Protein AF-A0A8T3PKY9-F1 (afdb_monomer_lite)

Foldseek 3Di:
DDDDPLCVVVLVVVLVVLCVVCVVPVLKAKEKEWALDPSSCVSCVPRHDDHQAAYALVNLLVLLLQLLCLQPNHPDPRSVVVSVVLSCLLQAPQCSLVVSLVVLVVSLVVGPSNVSSVVSSVSSVVCVRNSRNNVCVVVVHDRHCVVVVVVCVVVCVVCVVPDDDDDDDDDMDIDMDIDRDDPPPPDDDDDDDDDDDDDDDD

Structure (mmCIF, N/CA/C/O backbone):
data_AF-A0A8T3PKY9-F1
#
_entry.id   AF-A0A8T3PKY9-F1
#
loop_
_atom_site.group_PDB
_atom_site.id
_atom_site.type_symbol
_atom_site.label_atom_id
_atom_site.label_alt_id
_atom_site.label_comp_id
_atom_site.label_asym_id
_atom_site.label_entity_id
_atom_site.label_seq_id
_atom_site.pdbx_PDB_ins_code
_atom_site.Cartn_x
_atom_site.Cartn_y
_atom_site.Cartn_z
_atom_site.occupancy
_atom_site.B_iso_or_equiv
_atom_site.auth_seq_id
_atom_site.auth_comp_id
_atom_site.auth_asym_id
_atom_site.auth_atom_id
_atom_site.pdbx_PDB_model_num
ATOM 1 N N . ARG A 1 1 ? 9.072 17.143 26.806 1.00 39.38 1 ARG A N 1
ATOM 2 C CA . ARG A 1 1 ? 9.152 15.681 27.041 1.00 39.38 1 ARG A CA 1
ATOM 3 C C . ARG A 1 1 ? 10.116 15.068 26.029 1.00 39.38 1 ARG A C 1
ATOM 5 O O . ARG A 1 1 ? 9.967 15.358 24.844 1.00 39.38 1 ARG A O 1
ATOM 12 N N . MET A 1 2 ? 11.124 14.328 26.507 1.00 25.81 2 MET A N 1
ATOM 13 C CA . MET A 1 2 ? 12.055 13.531 25.688 1.00 25.81 2 MET A CA 1
ATOM 14 C C . MET A 1 2 ? 11.284 12.463 24.892 1.00 25.81 2 MET A C 1
ATOM 16 O O . MET A 1 2 ? 10.278 11.972 25.404 1.00 25.81 2 MET A O 1
ATOM 20 N N . PRO A 1 3 ? 11.704 12.108 23.664 1.00 40.94 3 PRO A N 1
ATOM 21 C CA . PRO A 1 3 ? 11.101 11.000 22.933 1.00 40.94 3 PRO A CA 1
ATOM 22 C C . PRO A 1 3 ? 11.500 9.678 23.600 1.00 40.94 3 PRO A C 1
ATOM 24 O O . PRO A 1 3 ? 12.680 9.342 23.667 1.00 40.94 3 PRO A O 1
ATOM 27 N N . GLU A 1 4 ? 10.520 8.947 24.130 1.00 39.47 4 GLU A N 1
ATOM 28 C CA . GLU A 1 4 ? 10.750 7.633 24.731 1.00 39.47 4 GLU A CA 1
ATOM 29 C C . GLU A 1 4 ? 11.038 6.563 23.674 1.00 39.47 4 GLU A C 1
ATOM 31 O O . GLU A 1 4 ? 10.478 6.545 22.571 1.00 39.47 4 GLU A O 1
ATOM 36 N N . LYS A 1 5 ? 11.907 5.625 24.057 1.00 40.72 5 LYS A N 1
ATOM 37 C CA . LYS A 1 5 ? 12.231 4.419 23.297 1.00 40.72 5 LYS A CA 1
ATOM 38 C C . LYS A 1 5 ? 10.935 3.636 23.013 1.00 40.72 5 LYS A C 1
ATOM 40 O O . LYS A 1 5 ? 10.147 3.377 23.913 1.00 40.72 5 LYS A O 1
ATOM 45 N N . HIS A 1 6 ? 10.718 3.257 21.752 1.00 49.41 6 HIS A N 1
ATOM 46 C CA . HIS A 1 6 ? 9.631 2.376 21.279 1.00 49.41 6 HIS A CA 1
ATOM 47 C C . HIS A 1 6 ? 8.178 2.886 21.350 1.00 49.41 6 HIS A C 1
ATOM 49 O O . HIS A 1 6 ? 7.269 2.118 21.019 1.00 49.41 6 HIS A O 1
ATOM 55 N N . LYS A 1 7 ? 7.942 4.165 21.684 1.00 55.19 7 LYS A N 1
ATOM 56 C CA . LYS A 1 7 ? 6.586 4.753 21.765 1.00 55.19 7 LYS A CA 1
ATOM 57 C C . LYS A 1 7 ? 5.648 4.008 22.741 1.00 55.19 7 LYS A C 1
ATOM 59 O O . LYS A 1 7 ? 4.448 3.946 22.485 1.00 55.19 7 LYS A O 1
ATOM 64 N N . ALA A 1 8 ? 6.183 3.420 23.814 1.00 57.19 8 ALA A N 1
ATOM 65 C CA . ALA A 1 8 ? 5.434 2.558 24.738 1.00 57.19 8 ALA A CA 1
ATOM 66 C C . ALA A 1 8 ? 4.217 3.269 25.358 1.00 57.19 8 ALA A C 1
ATOM 68 O O . ALA A 1 8 ? 3.094 2.826 25.158 1.00 57.19 8 ALA A O 1
ATOM 69 N N . THR A 1 9 ? 4.409 4.458 25.936 1.00 57.72 9 THR A N 1
ATOM 70 C CA . THR A 1 9 ? 3.316 5.251 26.533 1.00 57.72 9 THR A CA 1
ATOM 71 C C . THR A 1 9 ? 2.182 5.541 25.552 1.00 57.72 9 THR A C 1
ATOM 73 O O . THR A 1 9 ? 1.016 5.517 25.918 1.00 57.72 9 THR A O 1
ATOM 76 N N . LEU A 1 10 ? 2.511 5.818 24.287 1.00 59.06 10 LEU A N 1
ATOM 77 C CA . LEU A 1 10 ? 1.512 6.123 23.261 1.00 59.06 10 LEU A CA 1
ATOM 78 C C . LEU A 1 10 ? 0.680 4.891 22.894 1.00 59.06 10 LEU A C 1
ATOM 80 O O . LEU A 1 10 ? -0.505 5.017 22.605 1.00 59.06 10 LEU A O 1
ATOM 84 N N . LYS A 1 11 ? 1.301 3.711 22.894 1.00 64.31 11 LYS A N 1
ATOM 85 C CA . LYS A 1 11 ? 0.627 2.431 22.657 1.00 64.31 11 LYS A CA 1
ATOM 86 C C . LYS A 1 11 ? -0.284 2.061 23.828 1.00 64.31 11 LYS A C 1
ATOM 88 O O . LYS A 1 11 ? -1.414 1.636 23.602 1.00 64.31 11 LYS A O 1
ATOM 93 N N . ASP A 1 12 ? 0.171 2.290 25.052 1.00 65.25 12 ASP A N 1
ATOM 94 C CA . ASP A 1 12 ? -0.605 1.976 26.252 1.00 65.25 12 ASP A CA 1
ATOM 95 C C . ASP A 1 12 ? -1.839 2.882 26.359 1.00 65.25 12 ASP A C 1
ATOM 97 O O . ASP A 1 12 ? -2.961 2.382 26.406 1.00 65.25 12 ASP A O 1
ATOM 101 N N . THR A 1 13 ? -1.666 4.205 26.231 1.00 64.69 13 THR A N 1
ATOM 102 C CA . THR A 1 13 ? -2.794 5.156 26.229 1.00 64.69 13 THR A CA 1
ATOM 103 C C . THR A 1 13 ? -3.795 4.856 25.111 1.00 64.69 13 THR A C 1
ATOM 105 O O . THR A 1 13 ? -5.002 4.878 25.331 1.00 64.69 13 THR A O 1
ATOM 108 N N . LEU A 1 14 ? -3.314 4.522 23.910 1.00 67.62 14 LEU A N 1
ATOM 109 C CA . LEU A 1 14 ? -4.189 4.183 22.788 1.00 67.62 14 LEU A CA 1
ATOM 110 C C . LEU A 1 14 ? -4.991 2.899 23.051 1.00 67.62 14 LEU A C 1
ATOM 112 O O . LEU A 1 14 ? -6.159 2.819 22.680 1.00 67.62 14 LEU A O 1
ATOM 116 N N . SER A 1 15 ? -4.376 1.900 23.686 1.00 70.50 15 SER A N 1
ATOM 117 C CA . SER A 1 15 ? -5.049 0.647 24.046 1.00 70.50 15 SER A CA 1
ATOM 118 C C . SER A 1 15 ? -6.148 0.879 25.086 1.00 70.50 15 SER A C 1
ATOM 120 O O . SER A 1 15 ? -7.253 0.358 24.929 1.00 70.50 15 SER A O 1
ATOM 122 N N . GLU A 1 16 ? -5.874 1.699 26.103 1.00 70.81 16 GLU A N 1
ATOM 123 C CA . GLU A 1 16 ? -6.844 2.074 27.140 1.00 70.81 16 GLU A CA 1
ATOM 124 C C . GLU A 1 16 ? -8.038 2.844 26.561 1.00 70.81 16 GLU A C 1
ATOM 126 O O . GLU A 1 16 ? -9.188 2.512 26.850 1.00 70.81 16 GLU A O 1
ATOM 131 N N . GLU A 1 17 ? -7.790 3.824 25.685 1.00 71.06 17 GLU A N 1
ATOM 132 C CA . GLU A 1 17 ? -8.856 4.586 25.024 1.00 71.06 17 GLU A CA 1
ATOM 133 C C . GLU A 1 17 ? -9.757 3.686 24.166 1.00 71.06 17 GLU A C 1
ATOM 135 O O . GLU A 1 17 ? -10.983 3.809 24.203 1.00 71.06 17 GLU A O 1
ATOM 140 N N . ILE A 1 18 ? -9.175 2.740 23.422 1.00 73.12 18 ILE A N 1
ATOM 141 C CA . ILE A 1 18 ? -9.944 1.776 22.622 1.00 73.12 18 ILE A CA 1
ATOM 142 C C . ILE A 1 18 ? -10.794 0.885 23.520 1.00 73.12 18 ILE A C 1
ATOM 144 O O . ILE A 1 18 ? -11.966 0.668 23.215 1.00 73.12 18 ILE A O 1
ATOM 148 N N . ALA A 1 19 ? -10.223 0.374 24.613 1.00 75.50 19 ALA A N 1
ATOM 149 C CA . ALA A 1 19 ? -10.949 -0.464 25.556 1.00 75.50 19 ALA A CA 1
ATOM 150 C C . ALA A 1 19 ? -12.133 0.295 26.174 1.00 75.50 19 ALA A C 1
ATOM 152 O O . ALA A 1 19 ? -13.237 -0.244 26.238 1.00 75.50 19 ALA A O 1
ATOM 153 N N . ALA A 1 20 ? -11.940 1.565 26.542 1.00 72.19 20 ALA A N 1
ATOM 154 C CA . ALA A 1 20 ? -13.006 2.416 27.062 1.00 72.19 20 ALA A CA 1
ATOM 155 C C . ALA A 1 20 ? -14.119 2.652 26.026 1.00 72.19 20 ALA A C 1
ATOM 157 O O . ALA A 1 20 ? -15.302 2.505 26.340 1.00 72.19 20 ALA A O 1
ATOM 158 N N . VAL A 1 21 ? -13.758 2.972 24.778 1.00 76.06 21 VAL A N 1
ATOM 159 C CA . VAL A 1 21 ? -14.736 3.226 23.710 1.00 76.06 21 VAL A CA 1
ATOM 160 C C . VAL A 1 21 ? -15.500 1.957 23.330 1.00 76.06 21 VAL A C 1
ATOM 162 O O . VAL A 1 21 ? -16.721 2.004 23.213 1.00 76.06 21 VAL A O 1
ATOM 165 N N . LEU A 1 22 ? -14.821 0.817 23.185 1.00 78.19 22 LEU A N 1
ATOM 166 C CA . LEU A 1 22 ? -15.476 -0.464 22.896 1.00 78.19 22 LEU A CA 1
ATOM 167 C C . LEU A 1 22 ? -16.310 -0.970 24.079 1.00 78.19 22 LEU A C 1
ATOM 169 O O . LEU A 1 22 ? -17.336 -1.605 23.859 1.00 78.19 22 LEU A O 1
ATOM 173 N N . GLY A 1 23 ? -15.920 -0.649 25.316 1.00 79.50 23 GLY A N 1
ATOM 174 C CA . GLY A 1 23 ? -16.722 -0.929 26.506 1.00 79.50 23 GLY A CA 1
ATOM 175 C C . GLY A 1 23 ? -18.052 -0.171 26.513 1.00 79.50 23 GLY A C 1
ATOM 176 O O . GLY A 1 23 ? -19.071 -0.721 26.919 1.00 79.50 23 GLY A O 1
ATOM 177 N N . GLN A 1 24 ? -18.069 1.070 26.015 1.00 78.69 24 GLN A N 1
ATOM 178 C CA . GLN A 1 24 ? -19.297 1.866 25.882 1.00 78.69 24 GLN A CA 1
ATOM 179 C C . GLN A 1 24 ? -20.094 1.531 24.615 1.00 78.69 24 GLN A C 1
ATOM 181 O O . GLN A 1 24 ? -21.316 1.674 24.587 1.00 78.69 24 GLN A O 1
ATOM 186 N N . ARG A 1 25 ? -19.402 1.140 23.543 1.00 78.12 25 ARG A N 1
ATOM 187 C CA . ARG A 1 25 ? -19.958 0.933 22.204 1.00 78.12 25 ARG A CA 1
ATOM 188 C C . ARG A 1 25 ? -19.379 -0.337 21.571 1.00 78.12 25 ARG A C 1
ATOM 190 O O . ARG A 1 25 ? -18.542 -0.253 20.666 1.00 78.12 25 ARG A O 1
ATOM 197 N N . PRO A 1 26 ? -19.830 -1.523 22.017 1.00 79.38 26 PRO A N 1
ATOM 198 C CA . PRO A 1 26 ? -19.341 -2.802 21.498 1.00 79.38 26 PRO A CA 1
ATOM 199 C C . PRO A 1 26 ? -19.776 -3.065 20.046 1.00 79.38 26 PRO A C 1
ATOM 201 O O . PRO A 1 26 ? -19.262 -3.973 19.401 1.00 79.38 26 PRO A O 1
ATOM 204 N N . ASP A 1 27 ? -20.704 -2.265 19.512 1.00 79.69 27 ASP A N 1
ATOM 205 C CA . ASP A 1 27 ? -21.171 -2.307 18.124 1.00 79.69 27 ASP A CA 1
ATOM 206 C C . ASP A 1 27 ? -20.170 -1.716 17.111 1.00 79.69 27 ASP A C 1
ATOM 208 O O 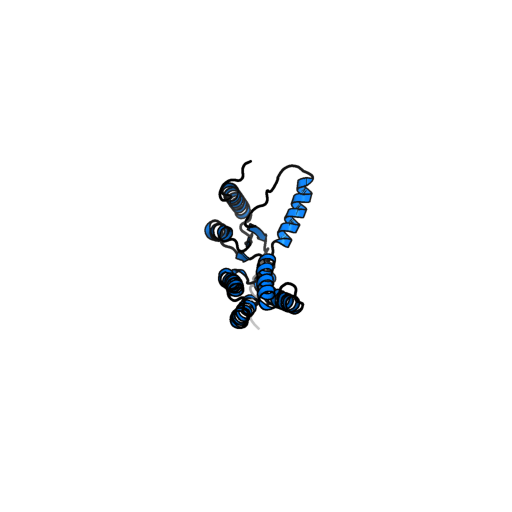. ASP A 1 27 ? -20.351 -1.851 15.896 1.00 79.69 27 ASP A O 1
ATOM 212 N N . LEU A 1 28 ? -19.113 -1.047 17.584 1.00 79.44 28 LEU A N 1
ATOM 213 C CA . LEU A 1 28 ? -18.111 -0.431 16.720 1.00 79.44 28 LEU A CA 1
ATOM 214 C C . LEU A 1 28 ? -17.157 -1.466 16.124 1.00 79.44 28 LEU A C 1
ATOM 216 O O . LEU A 1 28 ? -16.582 -2.307 16.807 1.00 79.44 28 LEU A O 1
ATOM 220 N N . THR A 1 29 ? -16.903 -1.332 14.825 1.00 79.44 29 THR A N 1
ATOM 221 C CA . THR A 1 29 ? -15.845 -2.074 14.141 1.00 79.44 29 THR A CA 1
ATOM 222 C C . THR A 1 29 ? -14.530 -1.308 14.234 1.00 79.44 29 THR A C 1
ATOM 224 O O . THR A 1 29 ? -14.434 -0.173 13.756 1.00 79.44 29 THR A O 1
ATOM 227 N N . LEU A 1 30 ? -13.511 -1.947 14.808 1.00 82.69 30 LEU A N 1
ATOM 228 C CA . LEU A 1 30 ? -12.138 -1.449 14.839 1.00 82.69 30 LEU A CA 1
ATOM 229 C C . LEU A 1 30 ? -11.401 -1.826 13.550 1.00 82.69 30 LEU A C 1
ATOM 231 O O . LEU A 1 30 ? -11.254 -3.004 13.234 1.00 82.69 30 LEU A O 1
ATOM 235 N N . VAL A 1 31 ? -10.893 -0.826 12.832 1.00 83.62 31 VAL A N 1
ATOM 236 C CA . VAL A 1 31 ? -10.058 -0.996 11.637 1.00 83.62 31 VAL A CA 1
ATOM 237 C C . VAL A 1 31 ? -8.654 -0.478 11.927 1.00 83.62 31 VAL A C 1
ATOM 239 O O . VAL A 1 31 ? -8.482 0.644 12.410 1.00 83.62 31 VAL A O 1
ATOM 242 N N . LYS A 1 32 ? -7.652 -1.294 11.595 1.00 85.75 32 LYS A N 1
ATOM 243 C CA . LYS A 1 32 ? -6.227 -1.022 11.794 1.00 85.75 32 LYS A CA 1
ATOM 244 C C . LYS A 1 32 ? -5.606 -0.638 10.452 1.00 85.75 32 LYS A C 1
ATOM 246 O O . LYS A 1 32 ? -5.478 -1.485 9.569 1.00 85.75 32 LYS A O 1
ATOM 251 N N . LEU A 1 33 ? -5.223 0.625 10.300 1.00 83.56 33 LEU A N 1
ATOM 252 C CA . LEU A 1 33 ? -4.578 1.159 9.105 1.00 83.56 33 LEU A CA 1
ATOM 253 C C . LEU A 1 33 ? -3.139 1.564 9.440 1.00 83.56 33 LEU A C 1
ATOM 255 O O . LEU A 1 33 ? -2.918 2.383 10.325 1.00 83.56 33 LEU A O 1
ATOM 259 N N . ALA A 1 34 ? -2.143 1.024 8.751 1.00 82.88 34 ALA A N 1
ATOM 260 C CA . ALA A 1 34 ? -0.760 1.430 8.998 1.00 82.88 34 ALA A CA 1
ATOM 261 C C . ALA A 1 34 ? 0.113 1.314 7.758 1.00 82.88 34 ALA A C 1
ATOM 263 O O . ALA A 1 34 ? -0.195 0.586 6.816 1.00 82.88 34 ALA A O 1
ATOM 264 N N . ASP A 1 35 ? 1.238 2.018 7.779 1.00 79.94 35 ASP A N 1
ATOM 265 C CA . ASP A 1 35 ? 2.301 1.821 6.800 1.00 79.94 35 ASP A CA 1
ATOM 266 C C . ASP A 1 35 ? 2.973 0.434 6.927 1.00 79.94 35 ASP A C 1
ATOM 268 O O . ASP A 1 35 ? 2.633 -0.413 7.760 1.00 79.94 35 ASP A O 1
ATOM 272 N N . GLY A 1 36 ? 3.961 0.178 6.073 1.00 70.81 36 GLY A N 1
ATOM 273 C CA . GLY A 1 36 ? 4.705 -1.075 6.051 1.00 70.81 36 GLY A CA 1
ATOM 274 C C . GLY A 1 36 ? 5.746 -1.243 7.159 1.00 70.81 36 GLY A C 1
ATOM 275 O O . GLY A 1 36 ? 6.538 -2.190 7.076 1.00 70.81 36 GLY A O 1
ATOM 276 N N . ALA A 1 37 ? 5.813 -0.371 8.171 1.00 73.81 37 ALA A N 1
ATOM 277 C CA . ALA A 1 37 ? 6.791 -0.506 9.245 1.00 73.81 37 ALA A CA 1
ATOM 278 C C . ALA A 1 37 ? 6.469 -1.727 10.125 1.00 73.81 37 ALA A C 1
ATOM 280 O O . ALA A 1 37 ? 5.375 -1.863 10.674 1.00 73.81 37 ALA A O 1
ATOM 281 N N . LYS A 1 38 ? 7.443 -2.635 10.279 1.00 65.19 38 LYS A N 1
ATOM 282 C CA . LYS A 1 38 ? 7.270 -3.918 10.992 1.00 65.19 38 LYS A CA 1
ATOM 283 C C . LYS A 1 38 ? 6.742 -3.736 12.425 1.00 65.19 38 LYS A C 1
ATOM 285 O O . LYS A 1 38 ? 5.899 -4.522 12.850 1.00 65.19 38 LYS A O 1
ATOM 290 N N . ASP A 1 39 ? 7.198 -2.696 13.118 1.00 66.75 39 ASP A N 1
ATOM 291 C CA . ASP A 1 39 ? 6.873 -2.418 14.524 1.00 66.75 39 ASP A CA 1
ATOM 292 C C . ASP A 1 39 ? 5.425 -1.963 14.749 1.00 66.75 39 ASP A C 1
ATOM 294 O O . ASP A 1 39 ? 4.919 -2.044 15.871 1.00 66.75 39 ASP A O 1
ATOM 298 N N . ASN A 1 40 ? 4.750 -1.487 13.697 1.00 70.19 40 ASN A N 1
ATOM 299 C CA . ASN A 1 40 ? 3.331 -1.149 13.767 1.00 70.19 40 ASN A CA 1
ATOM 300 C C . ASN A 1 40 ? 2.499 -2.426 13.845 1.00 70.19 40 ASN A C 1
ATOM 302 O O . ASN A 1 40 ? 1.599 -2.542 14.668 1.00 70.19 40 ASN A O 1
ATOM 306 N N . TRP A 1 41 ? 2.837 -3.414 13.022 1.00 75.81 41 TRP A N 1
ATOM 307 C CA . TRP A 1 41 ? 2.041 -4.625 12.869 1.00 75.81 41 TRP A CA 1
ATOM 308 C C . TRP A 1 41 ? 2.188 -5.629 14.003 1.00 75.81 41 TRP A C 1
ATOM 310 O O . TRP A 1 41 ? 1.260 -6.402 14.214 1.00 75.81 41 TRP A O 1
ATOM 320 N N . SER A 1 42 ? 3.307 -5.619 14.733 1.00 72.88 42 SER A N 1
ATOM 321 C CA . SER A 1 42 ? 3.398 -6.379 15.982 1.00 72.88 42 SER A CA 1
ATOM 322 C C . SER A 1 42 ? 2.368 -5.849 16.976 1.00 72.88 42 SER A C 1
ATOM 324 O O . SER A 1 42 ? 1.461 -6.577 17.342 1.00 72.88 42 SER A O 1
ATOM 326 N N . TYR A 1 43 ? 2.414 -4.556 17.298 1.00 69.88 43 TYR A N 1
ATOM 327 C CA . TYR A 1 43 ? 1.468 -3.926 18.223 1.00 69.88 43 TYR A CA 1
ATOM 328 C C . TYR A 1 43 ? 0.002 -4.030 17.762 1.00 69.88 43 TYR A C 1
ATOM 330 O O . TYR A 1 43 ? -0.858 -4.485 18.514 1.00 69.88 43 TYR A O 1
ATOM 338 N N . LEU A 1 44 ? -0.288 -3.657 16.511 1.00 72.50 44 LEU A N 1
ATOM 339 C CA . LEU A 1 44 ? -1.651 -3.666 15.975 1.00 72.50 44 LEU A CA 1
ATOM 340 C C . LEU A 1 44 ? -2.238 -5.080 15.922 1.00 72.50 44 LEU A C 1
ATOM 342 O O . LEU A 1 44 ? -3.422 -5.245 16.203 1.00 72.50 44 LEU A O 1
ATOM 346 N N . GLY A 1 45 ? -1.432 -6.085 15.579 1.00 70.56 45 GLY A N 1
ATOM 347 C CA . GLY A 1 45 ? -1.894 -7.464 15.435 1.00 70.56 45 GLY A CA 1
ATOM 348 C C . GLY A 1 45 ? -2.015 -8.227 16.752 1.00 70.56 45 GLY A C 1
ATOM 349 O O . GLY A 1 45 ? -2.881 -9.091 16.856 1.00 70.56 45 GLY A O 1
ATOM 350 N N . THR A 1 46 ? -1.180 -7.925 17.754 1.00 74.06 46 THR A N 1
ATOM 351 C CA . THR A 1 46 ? -1.135 -8.711 19.001 1.00 74.06 46 THR A CA 1
ATOM 352 C C . THR A 1 46 ? -1.836 -8.057 20.180 1.00 74.06 46 THR A C 1
ATOM 354 O O . THR A 1 46 ? -2.375 -8.767 21.020 1.00 74.06 46 THR A O 1
ATOM 357 N N . THR A 1 47 ? -1.798 -6.728 20.284 1.00 73.12 47 THR A N 1
ATOM 358 C CA . THR A 1 47 ? -2.253 -6.016 21.491 1.00 73.12 47 THR A CA 1
ATOM 359 C C . THR A 1 47 ? -3.693 -5.531 21.365 1.00 73.12 47 THR A C 1
ATOM 361 O O . THR A 1 47 ? -4.413 -5.466 22.356 1.00 73.12 47 THR A O 1
ATOM 364 N N . LEU A 1 48 ? -4.132 -5.206 20.147 1.00 75.50 48 LEU A N 1
ATOM 365 C CA . LEU A 1 48 ? -5.467 -4.664 19.911 1.0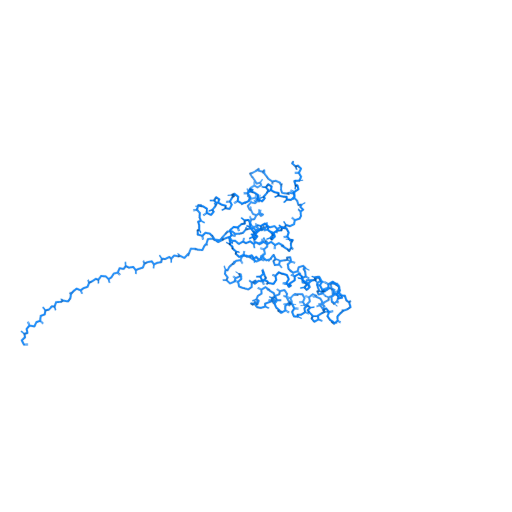0 75.50 48 LEU A CA 1
ATOM 366 C C . LEU A 1 48 ? -6.490 -5.755 19.569 1.00 75.50 48 LEU A C 1
ATOM 368 O O . LEU A 1 48 ? -6.130 -6.734 18.905 1.00 75.50 48 LEU A O 1
ATOM 372 N N . PRO A 1 49 ? -7.781 -5.540 19.904 1.00 78.06 49 PRO A N 1
ATOM 373 C CA . PRO A 1 49 ? -8.872 -6.429 19.516 1.00 78.06 49 PRO A CA 1
ATOM 374 C C . PRO A 1 49 ? -8.854 -6.785 18.027 1.00 78.06 49 PRO A C 1
ATOM 376 O O . PRO A 1 49 ? -8.360 -6.023 17.189 1.00 78.06 49 PRO A O 1
ATOM 379 N N . GLN A 1 50 ? -9.390 -7.956 17.688 1.00 80.62 50 GLN A N 1
ATOM 380 C CA . GLN A 1 50 ? -9.460 -8.421 16.303 1.00 80.62 50 GLN A CA 1
ATOM 381 C C . GLN A 1 50 ? -10.227 -7.423 15.424 1.00 80.62 50 GLN A C 1
ATOM 383 O O . GLN A 1 50 ? -11.229 -6.847 15.839 1.00 80.62 50 GLN A O 1
ATOM 388 N N . GLY A 1 51 ? -9.748 -7.219 14.198 1.00 82.00 51 GLY A N 1
ATOM 389 C CA . GLY A 1 51 ? -10.348 -6.276 13.258 1.00 82.00 51 GLY A CA 1
ATOM 390 C C . GLY A 1 51 ? -9.612 -6.248 11.918 1.00 82.00 51 GLY A C 1
ATOM 391 O O . GLY A 1 51 ? -8.496 -6.769 11.834 1.00 82.00 51 GLY A O 1
ATOM 392 N N . PRO A 1 52 ? -10.209 -5.668 10.858 1.00 85.62 52 PRO A N 1
ATOM 393 C CA . PRO A 1 52 ? -9.561 -5.562 9.557 1.00 85.62 52 PRO A CA 1
ATOM 394 C C . PRO A 1 52 ? -8.227 -4.815 9.638 1.00 85.62 52 PRO A C 1
ATOM 396 O O . PRO A 1 52 ? -8.148 -3.719 10.193 1.00 85.62 52 PRO A O 1
ATOM 399 N N . GLU A 1 53 ? -7.194 -5.404 9.040 1.00 89.62 53 GLU A N 1
ATOM 400 C CA . GLU A 1 53 ? -5.854 -4.834 8.927 1.00 89.62 53 GLU A CA 1
ATOM 401 C C . GLU A 1 53 ? -5.575 -4.436 7.482 1.00 89.62 53 GLU A C 1
ATOM 403 O O . GLU A 1 53 ? -5.610 -5.278 6.581 1.00 89.62 53 GLU A O 1
ATOM 408 N N . ILE A 1 54 ? -5.293 -3.154 7.261 1.00 90.75 54 ILE A N 1
ATOM 409 C CA . ILE A 1 54 ? -5.114 -2.585 5.928 1.00 90.75 54 ILE A CA 1
ATOM 410 C C . ILE A 1 54 ? -3.810 -1.795 5.876 1.00 90.75 54 ILE A C 1
ATOM 412 O O . ILE A 1 54 ? -3.546 -0.939 6.720 1.00 90.75 54 ILE A O 1
ATOM 416 N N . ILE A 1 55 ? -2.985 -2.087 4.873 1.00 91.50 55 ILE A N 1
ATOM 417 C CA . ILE A 1 55 ? -1.822 -1.250 4.577 1.00 91.50 55 ILE A CA 1
ATOM 418 C C . ILE A 1 55 ? -2.296 0.088 4.035 1.00 91.50 55 ILE A C 1
ATOM 420 O O . ILE A 1 55 ? -3.213 0.134 3.226 1.00 91.50 55 ILE A O 1
ATOM 424 N N . ASP A 1 56 ? -1.644 1.170 4.435 1.00 89.81 56 ASP A N 1
ATOM 425 C CA . ASP A 1 56 ? -1.912 2.474 3.854 1.00 89.81 56 ASP A CA 1
ATOM 426 C C . ASP A 1 56 ? -1.731 2.457 2.324 1.00 89.81 56 ASP A C 1
ATOM 428 O O . ASP A 1 56 ? -0.646 2.175 1.801 1.00 89.81 56 ASP A O 1
ATOM 432 N N . PHE A 1 57 ? -2.806 2.768 1.596 1.00 91.38 57 PHE A N 1
ATOM 433 C CA . PHE A 1 57 ? -2.812 2.740 0.139 1.00 91.38 57 PHE A CA 1
ATOM 434 C C . PHE A 1 57 ? -1.801 3.707 -0.489 1.00 91.38 57 PHE A C 1
ATOM 436 O O . PHE A 1 57 ? -1.184 3.362 -1.498 1.00 91.38 57 PHE A O 1
ATOM 443 N N . TYR A 1 58 ? -1.605 4.900 0.077 1.00 88.25 58 TYR A N 1
ATOM 444 C CA . TYR A 1 58 ? -0.637 5.859 -0.457 1.00 88.25 58 TYR A CA 1
ATOM 445 C C . TYR A 1 58 ? 0.788 5.354 -0.255 1.00 88.25 58 TYR A C 1
ATOM 447 O O . TYR A 1 58 ? 1.574 5.384 -1.198 1.00 88.25 58 TYR A O 1
ATOM 455 N N . HIS A 1 59 ? 1.073 4.753 0.899 1.00 89.69 59 HIS A N 1
ATOM 456 C CA . HIS A 1 59 ? 2.364 4.117 1.138 1.00 89.69 59 HIS A CA 1
ATOM 457 C C . HIS A 1 59 ? 2.614 2.920 0.204 1.00 89.69 59 HIS A C 1
ATOM 459 O O . HIS A 1 59 ? 3.697 2.769 -0.361 1.00 89.69 59 HIS A O 1
ATOM 465 N N . ALA A 1 60 ? 1.600 2.081 -0.039 1.00 93.69 60 ALA A N 1
ATOM 466 C CA . ALA A 1 60 ? 1.701 1.025 -1.048 1.00 93.69 60 ALA A CA 1
ATOM 467 C C . ALA A 1 60 ? 1.968 1.588 -2.456 1.00 93.69 60 ALA A C 1
ATOM 469 O O . ALA A 1 60 ? 2.669 0.959 -3.249 1.00 93.69 60 ALA A O 1
ATOM 470 N N . CYS A 1 61 ? 1.453 2.778 -2.763 1.00 94.50 61 CYS A N 1
ATOM 471 C CA . CYS A 1 61 ? 1.717 3.446 -4.031 1.00 94.50 61 CYS A CA 1
ATOM 472 C C . CYS A 1 61 ? 3.140 4.001 -4.134 1.00 94.50 61 CYS A C 1
ATOM 474 O O . CYS A 1 61 ? 3.701 3.943 -5.224 1.00 94.50 61 CYS A O 1
ATOM 476 N N . ASP A 1 62 ? 3.762 4.452 -3.046 1.00 93.69 62 ASP A N 1
ATOM 477 C CA . ASP A 1 62 ? 5.177 4.851 -3.067 1.00 93.69 62 ASP A CA 1
ATOM 478 C C . ASP A 1 62 ? 6.078 3.669 -3.453 1.00 93.69 62 ASP A C 1
ATOM 480 O O . ASP A 1 62 ? 6.934 3.785 -4.336 1.00 93.69 62 ASP A O 1
ATOM 484 N N . HIS A 1 63 ? 5.822 2.494 -2.868 1.00 95.75 63 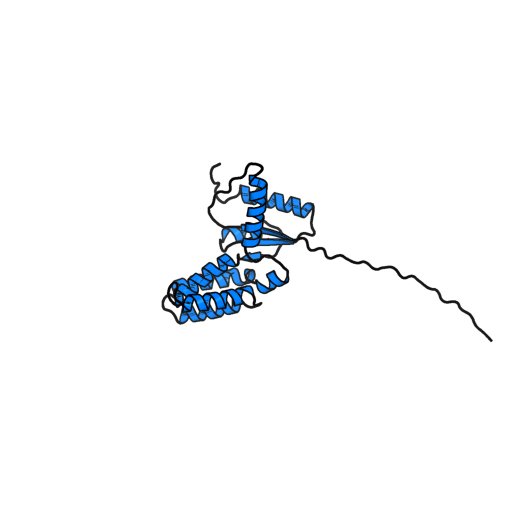HIS A N 1
ATOM 485 C CA . HIS A 1 63 ? 6.485 1.240 -3.238 1.00 95.75 63 HIS A CA 1
ATOM 486 C C . HIS A 1 63 ? 6.236 0.868 -4.709 1.00 95.75 63 HIS A C 1
ATOM 488 O O . HIS A 1 63 ? 7.163 0.514 -5.444 1.00 95.75 63 HIS A O 1
ATOM 494 N N . LEU A 1 64 ? 4.990 1.009 -5.177 1.00 97.06 64 LEU A N 1
ATOM 495 C CA . LEU A 1 64 ? 4.622 0.744 -6.568 1.00 97.06 64 LEU A CA 1
ATOM 496 C C . LEU A 1 64 ? 5.356 1.672 -7.548 1.00 97.06 64 LEU A C 1
ATOM 498 O O . LEU A 1 64 ? 5.915 1.209 -8.543 1.00 97.06 64 LEU A O 1
ATOM 502 N N . LYS A 1 65 ? 5.388 2.976 -7.254 1.00 96.81 65 LYS A N 1
ATOM 503 C CA . LYS A 1 65 ? 6.100 3.985 -8.044 1.00 96.81 65 LYS A CA 1
ATOM 504 C C . LYS A 1 65 ? 7.593 3.683 -8.081 1.00 96.81 65 LYS A C 1
ATOM 506 O O . LYS A 1 65 ? 8.177 3.656 -9.161 1.00 96.81 65 LYS A O 1
ATOM 511 N N . SER A 1 66 ? 8.184 3.360 -6.930 1.00 96.31 66 SER A N 1
ATOM 512 C CA . SER A 1 66 ? 9.598 2.993 -6.837 1.00 96.31 66 SER A CA 1
ATOM 513 C C . SER A 1 66 ? 9.944 1.780 -7.708 1.00 96.31 66 SER A C 1
ATOM 515 O O . SER A 1 66 ? 11.000 1.757 -8.342 1.00 96.31 66 SER A O 1
ATOM 517 N N . ALA A 1 67 ? 9.047 0.794 -7.801 1.00 97.31 67 ALA A N 1
ATOM 518 C CA . ALA A 1 67 ? 9.237 -0.369 -8.661 1.00 97.31 67 ALA A CA 1
ATOM 519 C C . ALA A 1 67 ? 9.205 -0.011 -10.158 1.00 97.31 67 ALA A C 1
ATOM 521 O O . ALA A 1 67 ? 10.090 -0.425 -10.911 1.00 97.31 67 ALA A O 1
ATOM 522 N N . PHE A 1 68 ? 8.226 0.783 -10.600 1.00 97.69 68 PHE A N 1
ATOM 523 C CA . PHE A 1 68 ? 8.130 1.187 -12.007 1.00 97.69 68 PHE A CA 1
ATOM 524 C C . PHE A 1 68 ? 9.244 2.148 -12.429 1.00 97.69 68 PHE A C 1
ATOM 526 O O . PHE A 1 68 ? 9.799 1.980 -13.516 1.00 97.69 68 PHE A O 1
ATOM 533 N N . ASP A 1 69 ? 9.646 3.074 -11.557 1.00 96.69 69 ASP A N 1
ATOM 534 C CA . ASP A 1 69 ? 10.798 3.952 -11.783 1.00 96.69 69 ASP A CA 1
ATOM 535 C C . ASP A 1 69 ? 12.107 3.139 -11.850 1.00 96.69 69 ASP A C 1
ATOM 537 O O . ASP A 1 69 ? 12.992 3.421 -12.665 1.00 96.69 69 ASP A O 1
ATOM 541 N N . ALA A 1 70 ? 12.227 2.062 -11.063 1.00 96.12 70 ALA A N 1
ATOM 542 C CA . ALA A 1 70 ? 13.358 1.143 -11.161 1.00 96.12 70 ALA A CA 1
ATOM 543 C C . ALA A 1 70 ? 13.390 0.381 -12.498 1.00 96.12 70 ALA A C 1
ATOM 545 O O . ALA A 1 70 ? 14.476 0.179 -13.042 1.00 96.12 70 ALA A O 1
ATOM 546 N N . ALA A 1 71 ? 12.237 -0.027 -13.033 1.00 96.56 71 ALA A N 1
ATOM 547 C CA . ALA A 1 71 ? 12.161 -0.780 -14.284 1.00 96.56 71 ALA A CA 1
ATOM 548 C C . ALA A 1 71 ? 12.348 0.105 -15.528 1.00 96.56 71 ALA A C 1
ATOM 550 O O . ALA A 1 71 ? 13.109 -0.243 -16.431 1.00 96.56 71 ALA A O 1
ATOM 551 N N . TYR A 1 72 ? 11.666 1.249 -15.580 1.00 95.88 72 TYR A N 1
ATOM 552 C CA . TYR A 1 72 ? 11.540 2.061 -16.796 1.00 95.88 72 TYR A CA 1
ATOM 553 C C . TYR A 1 72 ? 12.355 3.354 -16.786 1.00 95.88 72 TYR A C 1
ATOM 555 O O . TYR A 1 72 ? 12.380 4.061 -17.790 1.00 95.88 72 TYR A O 1
ATOM 563 N N . GLY A 1 73 ? 13.029 3.657 -15.679 1.00 94.12 73 GLY A N 1
ATOM 564 C CA . GLY A 1 73 ? 13.717 4.924 -15.484 1.00 94.12 73 GLY A CA 1
ATOM 565 C C . GLY A 1 73 ? 12.837 5.920 -14.739 1.00 94.12 73 GLY A C 1
ATOM 566 O O . GLY A 1 73 ? 11.623 6.001 -14.953 1.00 94.12 73 GLY A O 1
ATOM 567 N N . GLU A 1 74 ? 13.484 6.666 -13.853 1.00 92.81 74 GLU A N 1
ATOM 568 C CA . GLU A 1 74 ? 12.842 7.590 -12.931 1.00 92.81 74 GLU A CA 1
ATOM 569 C C . GLU A 1 74 ? 12.108 8.702 -13.681 1.00 92.81 74 GLU A C 1
ATOM 571 O O . GLU A 1 74 ? 12.660 9.330 -14.583 1.00 92.81 74 GLU A O 1
ATOM 576 N N . ASN A 1 75 ? 10.839 8.919 -13.326 1.00 88.12 75 ASN A N 1
ATOM 577 C CA . ASN A 1 75 ? 9.971 9.949 -13.907 1.00 88.12 75 ASN A CA 1
ATOM 578 C C . ASN A 1 75 ? 9.751 9.848 -15.428 1.00 88.12 75 ASN A C 1
ATOM 580 O O . ASN A 1 75 ? 9.173 10.765 -16.024 1.00 88.12 75 ASN A O 1
ATOM 584 N N . SER A 1 76 ? 10.127 8.725 -16.045 1.00 96.12 76 SER A N 1
ATOM 585 C CA . SER A 1 76 ? 9.850 8.451 -17.454 1.00 96.12 76 SER A CA 1
ATOM 586 C C . SER A 1 76 ? 8.344 8.395 -17.726 1.00 96.12 76 SER A C 1
ATOM 588 O O . SER A 1 76 ? 7.551 7.971 -16.878 1.00 96.12 76 SER A O 1
ATOM 590 N N . SER A 1 77 ? 7.928 8.772 -18.939 1.00 96.81 77 SER A N 1
ATOM 591 C CA . SER A 1 77 ? 6.520 8.688 -19.357 1.00 96.81 77 SER A CA 1
ATOM 592 C C . SER A 1 77 ? 5.975 7.267 -19.208 1.00 96.81 77 SER A C 1
ATOM 594 O O . SER A 1 77 ? 4.856 7.071 -18.739 1.00 96.81 77 SER A O 1
ATOM 596 N N . ARG A 1 78 ? 6.799 6.259 -19.525 1.00 96.25 78 ARG A N 1
ATOM 597 C CA . ARG A 1 78 ? 6.436 4.847 -19.370 1.00 96.25 78 ARG A CA 1
ATOM 598 C C . ARG A 1 78 ? 6.234 4.459 -17.905 1.00 96.25 78 ARG A C 1
ATOM 600 O O . ARG A 1 78 ? 5.257 3.773 -17.616 1.00 96.25 78 ARG A O 1
ATOM 607 N N . SER A 1 79 ? 7.101 4.911 -16.995 1.00 96.00 79 SER A N 1
ATOM 608 C CA . SER A 1 79 ? 6.925 4.684 -15.554 1.00 96.00 79 SER A CA 1
ATOM 609 C C . SER A 1 79 ? 5.608 5.276 -15.056 1.00 96.00 79 SER A C 1
ATOM 611 O O . SER A 1 79 ? 4.814 4.563 -14.451 1.00 96.00 79 SER A O 1
ATOM 613 N N . LYS A 1 80 ? 5.318 6.539 -15.398 1.00 96.12 80 LYS A N 1
ATOM 614 C CA . LYS A 1 80 ? 4.084 7.234 -14.988 1.00 96.12 80 LYS A CA 1
ATOM 615 C C . LYS A 1 80 ? 2.822 6.510 -15.463 1.00 96.12 80 LYS A C 1
ATOM 617 O O . LYS A 1 80 ? 1.930 6.254 -14.662 1.00 96.12 80 LYS A O 1
ATOM 622 N N . VAL A 1 81 ? 2.770 6.125 -16.740 1.00 97.81 81 VAL A N 1
ATOM 623 C CA . VAL A 1 81 ? 1.612 5.414 -17.314 1.00 97.81 81 VAL A CA 1
ATOM 624 C C . VAL A 1 81 ? 1.395 4.059 -16.638 1.00 97.81 81 VAL A C 1
ATOM 626 O O . VAL A 1 81 ? 0.264 3.704 -16.310 1.00 97.81 81 VAL A O 1
ATOM 629 N N . GLN A 1 82 ? 2.466 3.293 -16.413 1.00 97.50 82 GLN A N 1
ATOM 630 C CA . GLN A 1 82 ? 2.351 1.994 -15.748 1.00 97.50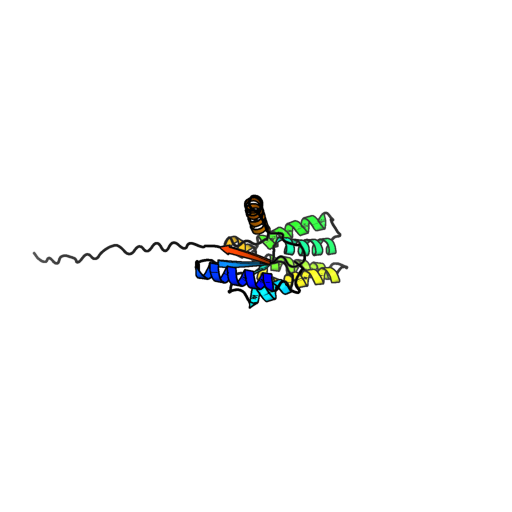 82 GLN A CA 1
ATOM 631 C C . GLN A 1 82 ? 1.983 2.158 -14.271 1.00 97.50 82 GLN A C 1
ATOM 633 O O . GLN A 1 82 ? 1.102 1.452 -13.786 1.00 97.50 82 GLN A O 1
ATOM 638 N N . PHE A 1 83 ? 2.577 3.126 -13.576 1.00 97.50 83 PHE A N 1
ATOM 639 C CA . PHE A 1 83 ? 2.222 3.450 -12.201 1.00 97.50 83 PHE A CA 1
ATOM 640 C C . PHE A 1 83 ? 0.729 3.760 -12.058 1.00 97.50 83 PHE A C 1
ATOM 642 O O . PHE A 1 83 ? 0.073 3.104 -11.254 1.00 97.50 83 PHE A O 1
ATOM 649 N N . GLU A 1 84 ? 0.174 4.675 -12.858 1.00 97.31 84 GLU A N 1
ATOM 650 C CA . GLU A 1 84 ? -1.252 5.025 -12.772 1.00 97.31 84 GLU A CA 1
ATOM 651 C C . GLU A 1 84 ? -2.148 3.819 -13.062 1.00 97.31 84 GLU A C 1
ATOM 653 O O . GLU A 1 84 ? -3.050 3.504 -12.282 1.00 97.31 84 GLU A O 1
ATOM 658 N N . LYS A 1 85 ? -1.841 3.054 -14.119 1.00 97.62 85 LYS A N 1
ATOM 659 C CA . LYS A 1 85 ? -2.570 1.819 -14.437 1.00 97.62 85 LYS A CA 1
ATOM 660 C C . LYS A 1 85 ? -2.616 0.869 -13.238 1.00 97.62 85 LYS A C 1
ATOM 662 O O . LYS A 1 85 ? -3.690 0.420 -12.844 1.00 97.62 85 LYS A O 1
ATOM 667 N N . TYR A 1 86 ? -1.465 0.541 -12.659 1.00 97.94 86 TYR A N 1
ATOM 668 C CA . TYR A 1 86 ? -1.399 -0.433 -11.569 1.00 97.94 86 TYR A CA 1
ATOM 669 C C . TYR A 1 86 ? -1.860 0.132 -10.224 1.00 97.94 86 TYR A C 1
ATOM 671 O O . TYR A 1 86 ? -2.326 -0.639 -9.390 1.00 97.94 86 TYR A O 1
ATOM 679 N N . ARG A 1 87 ? -1.806 1.452 -10.021 1.00 96.69 87 ARG A N 1
ATOM 680 C CA . ARG A 1 87 ? -2.423 2.141 -8.881 1.00 96.69 87 ARG A CA 1
ATOM 681 C C . ARG A 1 87 ? -3.937 1.935 -8.884 1.00 96.69 87 ARG A C 1
ATOM 683 O O . ARG A 1 87 ? -4.498 1.600 -7.841 1.00 96.69 87 ARG A O 1
ATOM 690 N N . HIS A 1 88 ? -4.583 2.083 -10.042 1.00 96.44 88 HIS A N 1
ATOM 691 C CA . HIS A 1 88 ? -6.012 1.801 -10.199 1.00 96.44 88 HIS A CA 1
ATOM 692 C C . HIS A 1 88 ? -6.326 0.320 -9.994 1.00 96.44 88 HIS A C 1
ATOM 694 O O . HIS A 1 88 ? -7.181 -0.005 -9.176 1.00 96.44 88 HIS A O 1
ATOM 700 N N . LEU A 1 89 ? -5.577 -0.579 -10.646 1.00 97.06 89 LEU A N 1
ATOM 701 C CA . LEU A 1 89 ? -5.757 -2.026 -10.466 1.00 97.06 89 LEU A CA 1
ATOM 702 C C . LEU A 1 89 ? -5.640 -2.435 -8.996 1.00 97.06 89 LEU A C 1
ATOM 704 O O . LEU A 1 89 ? -6.487 -3.163 -8.494 1.00 97.06 89 LEU A O 1
ATOM 708 N N . LEU A 1 90 ? -4.615 -1.943 -8.297 1.00 96.81 90 LEU A N 1
ATOM 709 C CA . LEU A 1 90 ? -4.395 -2.242 -6.887 1.00 96.81 90 LEU A CA 1
ATOM 710 C C . LEU A 1 90 ? -5.589 -1.810 -6.027 1.00 96.81 90 LEU A C 1
ATOM 712 O O . LEU A 1 90 ? -5.988 -2.551 -5.136 1.00 96.81 90 LEU A O 1
ATOM 716 N N . ARG A 1 91 ? -6.150 -0.624 -6.284 1.00 94.75 91 ARG A N 1
ATOM 717 C CA . ARG A 1 91 ? -7.225 -0.039 -5.472 1.00 94.75 91 ARG A CA 1
ATOM 718 C C . ARG A 1 91 ? -8.600 -0.632 -5.754 1.00 94.75 91 ARG A C 1
ATOM 720 O O . ARG A 1 91 ? -9.399 -0.776 -4.829 1.00 94.75 91 ARG A O 1
ATOM 727 N N . ASP A 1 92 ? -8.890 -0.857 -7.028 1.00 94.44 92 ASP A N 1
ATOM 728 C CA . ASP A 1 92 ? -10.257 -0.980 -7.528 1.00 94.44 92 ASP A CA 1
ATOM 729 C C . ASP A 1 92 ? -10.623 -2.431 -7.882 1.00 94.44 92 ASP A C 1
ATOM 731 O O . ASP A 1 92 ? -11.805 -2.753 -7.952 1.00 94.44 92 ASP A O 1
ATOM 735 N N . GLU A 1 93 ? -9.642 -3.328 -8.028 1.00 95.38 93 GLU A N 1
ATOM 736 C CA . GLU A 1 93 ? -9.884 -4.735 -8.356 1.00 95.38 93 GLU A CA 1
ATOM 737 C C . GLU A 1 93 ? -9.688 -5.689 -7.170 1.00 95.38 93 GLU A C 1
ATOM 739 O O . GLU A 1 93 ? -8.753 -5.541 -6.381 1.00 95.38 93 GLU A O 1
ATOM 744 N N . GLU A 1 94 ? -10.534 -6.723 -7.076 1.00 91.81 94 GLU A N 1
ATOM 745 C CA . GLU A 1 94 ? -10.507 -7.710 -5.979 1.00 91.81 94 GLU A CA 1
ATOM 746 C C . GLU A 1 94 ? -9.166 -8.462 -5.906 1.00 91.81 94 GLU A C 1
ATOM 748 O O . GLU A 1 94 ? -8.601 -8.648 -4.830 1.00 91.81 94 GLU A O 1
ATOM 753 N N . GLU A 1 95 ? -8.596 -8.810 -7.064 1.00 93.75 95 GLU A N 1
ATOM 754 C CA . GLU A 1 95 ? -7.258 -9.406 -7.185 1.00 93.75 95 GLU A CA 1
ATOM 755 C C . GLU A 1 95 ? -6.172 -8.379 -7.553 1.00 93.75 95 GLU A C 1
ATOM 757 O O . GLU A 1 95 ? -5.133 -8.728 -8.124 1.00 93.75 95 GLU A O 1
ATOM 762 N N . GLY A 1 96 ? -6.389 -7.096 -7.249 1.00 95.38 96 GLY A N 1
ATOM 763 C CA . GLY A 1 96 ? -5.486 -6.007 -7.627 1.00 95.38 96 GLY A CA 1
ATOM 764 C C . GLY A 1 96 ? -4.032 -6.251 -7.213 1.00 95.38 96 GLY A C 1
ATOM 765 O O . GLY A 1 96 ? -3.111 -6.115 -8.023 1.00 95.38 96 GLY A O 1
ATOM 766 N N . VAL A 1 97 ? -3.818 -6.708 -5.975 1.00 97.38 97 VAL A N 1
ATOM 767 C CA . VAL A 1 97 ? -2.479 -7.040 -5.463 1.00 97.38 97 VAL A CA 1
ATOM 768 C C . VAL A 1 97 ? -1.839 -8.227 -6.194 1.00 97.38 97 VAL A C 1
ATOM 770 O O . VAL A 1 97 ? -0.632 -8.214 -6.425 1.00 97.38 97 VAL A O 1
ATOM 773 N N . GLU A 1 98 ? -2.618 -9.203 -6.664 1.00 97.94 98 GLU A N 1
ATOM 774 C CA . GLU A 1 98 ? -2.088 -10.326 -7.450 1.00 97.94 98 GLU A CA 1
ATOM 775 C C . GLU A 1 98 ? -1.616 -9.886 -8.823 1.00 97.94 98 GLU A C 1
ATOM 777 O O . GLU A 1 98 ? -0.584 -10.357 -9.306 1.00 97.94 98 GLU A O 1
ATOM 782 N N . LYS A 1 99 ? -2.359 -8.971 -9.450 1.00 98.00 99 LYS A N 1
ATOM 783 C CA . LYS A 1 99 ? -1.971 -8.366 -10.725 1.00 98.00 99 LYS A CA 1
ATOM 784 C C . LYS A 1 99 ? -0.672 -7.573 -10.570 1.00 98.00 99 LYS A C 1
ATOM 786 O O . LYS A 1 99 ? 0.224 -7.716 -11.401 1.00 98.00 99 LYS A O 1
ATOM 791 N N . VAL A 1 100 ? -0.528 -6.814 -9.479 1.00 98.19 100 VAL A N 1
ATOM 792 C CA . VAL A 1 100 ? 0.723 -6.112 -9.141 1.00 98.19 100 VAL A CA 1
ATOM 793 C C . VAL A 1 100 ? 1.871 -7.100 -8.926 1.00 98.19 100 VAL A C 1
ATOM 795 O O . VAL A 1 100 ? 2.916 -6.954 -9.555 1.00 98.19 100 VAL A O 1
ATOM 798 N N . ILE A 1 101 ? 1.691 -8.136 -8.100 1.00 98.31 101 ILE A N 1
ATOM 799 C CA . ILE A 1 101 ? 2.734 -9.140 -7.829 1.00 98.31 101 ILE A CA 1
ATOM 800 C C . ILE A 1 101 ? 3.189 -9.817 -9.128 1.00 98.31 101 ILE A C 1
ATOM 802 O O . ILE A 1 101 ? 4.393 -9.937 -9.358 1.00 98.31 101 ILE A O 1
ATOM 806 N N . ARG A 1 102 ? 2.252 -10.217 -9.999 1.00 98.31 102 ARG A N 1
ATOM 807 C CA . ARG A 1 102 ? 2.560 -10.813 -11.311 1.00 98.31 102 ARG A CA 1
ATOM 808 C C . ARG A 1 102 ? 3.389 -9.866 -12.183 1.00 98.31 102 ARG A C 1
ATOM 810 O O . ARG A 1 102 ? 4.406 -10.284 -12.734 1.00 98.31 102 ARG A O 1
ATOM 817 N N . ALA A 1 103 ? 3.006 -8.593 -12.259 1.00 97.81 103 ALA A N 1
ATOM 818 C CA . ALA A 1 103 ? 3.748 -7.592 -13.017 1.00 97.81 103 ALA A CA 1
ATOM 819 C C . ALA A 1 103 ? 5.164 -7.379 -12.468 1.00 97.81 103 ALA A C 1
ATOM 821 O O . ALA A 1 103 ? 6.126 -7.375 -13.231 1.00 97.81 103 ALA A O 1
ATOM 822 N N . LEU A 1 104 ? 5.318 -7.263 -11.148 1.00 97.88 104 LEU A N 1
ATOM 823 C CA . LEU A 1 104 ? 6.625 -7.073 -10.519 1.00 97.88 104 LEU A CA 1
ATOM 824 C C . LEU A 1 104 ? 7.543 -8.294 -10.675 1.00 97.88 104 LEU A C 1
ATOM 826 O O . LEU A 1 104 ? 8.748 -8.113 -10.846 1.00 97.88 104 LEU A O 1
ATOM 830 N N . CYS A 1 105 ? 6.998 -9.517 -10.674 1.00 97.88 105 CYS A N 1
ATOM 831 C CA . CYS A 1 105 ? 7.755 -10.722 -11.032 1.00 97.88 105 CYS A CA 1
ATOM 832 C C . CYS A 1 105 ? 8.338 -10.601 -12.446 1.00 97.88 105 CYS A C 1
ATOM 834 O O . CYS A 1 105 ? 9.543 -10.763 -12.619 1.00 97.88 105 CYS A O 1
ATOM 836 N N . TYR A 1 106 ? 7.504 -10.244 -13.428 1.00 97.50 106 TYR A N 1
ATOM 837 C CA . TYR A 1 106 ? 7.954 -10.046 -14.806 1.00 97.50 106 TYR A CA 1
ATOM 838 C C . TYR A 1 106 ? 9.028 -8.953 -14.906 1.00 97.50 106 TYR A C 1
ATOM 840 O O . TYR A 1 106 ? 10.075 -9.162 -15.516 1.00 97.50 106 TYR A O 1
ATOM 848 N N . LEU A 1 107 ? 8.817 -7.800 -14.259 1.00 96.38 107 LEU A N 1
ATOM 849 C CA . LEU A 1 107 ? 9.782 -6.700 -14.307 1.00 96.38 107 LEU A CA 1
ATOM 850 C C . LEU A 1 107 ? 11.128 -7.078 -13.692 1.00 96.38 107 LEU A C 1
ATOM 852 O O . LEU A 1 107 ? 12.171 -6.730 -14.241 1.00 96.38 107 LEU A O 1
ATOM 856 N N . ARG A 1 108 ? 11.121 -7.794 -12.562 1.00 96.56 108 ARG A N 1
ATOM 857 C CA . ARG A 1 108 ? 12.345 -8.279 -11.913 1.00 96.56 108 ARG A CA 1
ATOM 858 C C . ARG A 1 108 ? 13.177 -9.140 -12.865 1.00 96.56 108 ARG A C 1
ATOM 860 O O . ARG A 1 108 ? 14.401 -9.055 -12.830 1.00 96.56 108 ARG A O 1
ATOM 867 N N . ASP A 1 109 ? 12.532 -9.950 -13.696 1.00 94.62 109 ASP A N 1
ATOM 868 C CA . ASP A 1 109 ? 13.228 -10.870 -14.595 1.00 94.62 109 ASP A CA 1
ATOM 869 C C . ASP A 1 109 ? 13.703 -10.167 -15.875 1.00 94.62 109 ASP A C 1
ATOM 871 O O . ASP A 1 109 ? 14.806 -10.446 -16.348 1.00 94.62 109 ASP A O 1
ATOM 875 N N . ALA A 1 110 ? 12.930 -9.193 -16.368 1.00 94.31 110 ALA A N 1
ATOM 876 C CA . ALA A 1 110 ? 13.192 -8.472 -17.613 1.00 94.31 110 ALA A CA 1
ATOM 877 C C . ALA A 1 110 ? 14.153 -7.269 -17.491 1.00 94.31 110 ALA A C 1
ATOM 879 O O . ALA A 1 110 ? 14.677 -6.814 -18.506 1.00 94.31 110 ALA A O 1
ATOM 880 N N . HIS A 1 111 ? 14.385 -6.723 -16.291 1.00 93.06 111 HIS A N 1
ATOM 881 C CA . HIS A 1 111 ? 15.146 -5.477 -16.111 1.00 93.06 111 HIS A CA 1
ATOM 882 C C . HIS A 1 111 ? 16.430 -5.653 -15.274 1.00 93.06 111 HIS A C 1
ATOM 884 O O . HIS A 1 111 ? 16.486 -6.492 -14.373 1.00 93.06 111 HIS A O 1
ATOM 890 N N . PRO A 1 112 ? 17.474 -4.826 -15.499 1.00 86.06 112 PRO A N 1
ATOM 891 C CA . PRO A 1 112 ? 18.772 -4.975 -14.831 1.00 86.06 112 PRO A CA 1
ATOM 892 C C . PRO A 1 112 ? 18.742 -4.629 -13.332 1.00 86.06 112 PRO A C 1
ATOM 894 O O . PRO A 1 112 ? 19.534 -5.161 -12.556 1.00 86.06 112 PRO A O 1
ATOM 897 N N . ARG A 1 113 ? 17.807 -3.781 -12.873 1.00 91.44 113 ARG A N 1
ATOM 898 C CA . ARG A 1 113 ? 17.700 -3.348 -11.462 1.00 91.44 113 ARG A CA 1
ATOM 899 C C . ARG A 1 113 ? 16.994 -4.380 -10.565 1.00 91.44 113 ARG A C 1
ATOM 901 O O . ARG A 1 113 ? 16.120 -4.042 -9.762 1.00 91.44 113 ARG A O 1
ATOM 908 N N . LYS A 1 114 ? 17.404 -5.649 -10.663 1.00 91.62 114 LYS A N 1
ATOM 909 C CA . LYS A 1 114 ? 16.764 -6.807 -10.009 1.00 91.62 114 LYS A CA 1
ATOM 910 C C . LYS A 1 114 ? 16.675 -6.686 -8.491 1.00 91.62 114 LYS A C 1
ATOM 912 O O . LYS A 1 114 ? 15.675 -7.102 -7.913 1.00 91.62 114 LYS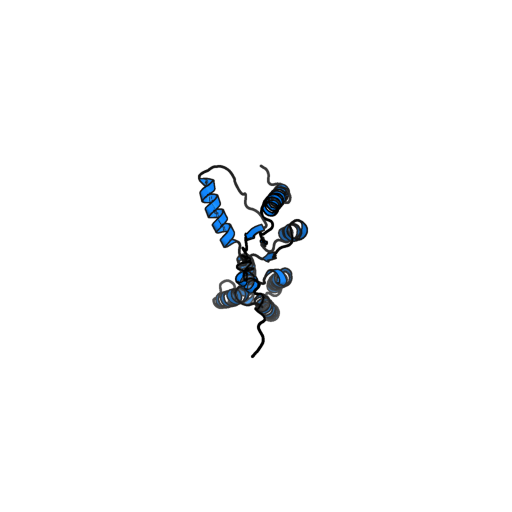 A O 1
ATOM 917 N N . LYS A 1 115 ? 17.685 -6.098 -7.835 1.00 94.25 115 LYS A N 1
ATOM 918 C CA . LYS A 1 115 ? 17.713 -5.938 -6.369 1.00 94.25 115 LYS A CA 1
ATOM 919 C C . LYS A 1 115 ? 16.568 -5.052 -5.879 1.00 94.25 115 LYS A C 1
ATOM 921 O O . LYS A 1 115 ? 15.808 -5.471 -5.015 1.00 94.25 115 LYS A O 1
ATOM 926 N N . LYS A 1 116 ? 16.408 -3.867 -6.478 1.00 94.44 116 LYS A N 1
ATOM 927 C CA . LYS A 1 116 ? 15.344 -2.920 -6.119 1.00 94.44 116 LYS A CA 1
ATOM 928 C C . LYS A 1 116 ? 13.965 -3.519 -6.395 1.00 94.44 116 LYS A C 1
ATOM 930 O O . LYS A 1 116 ? 13.125 -3.529 -5.507 1.00 94.44 116 LYS A O 1
ATOM 935 N N . LEU A 1 117 ? 13.776 -4.124 -7.568 1.00 96.38 117 LEU A N 1
ATOM 936 C CA . LEU A 1 117 ? 12.526 -4.807 -7.924 1.00 96.38 117 LEU A CA 1
ATOM 937 C C . LEU A 1 117 ? 12.205 -5.976 -6.983 1.00 96.38 117 LEU A C 1
ATOM 939 O O . LEU A 1 117 ? 11.050 -6.164 -6.619 1.00 96.38 117 LEU A O 1
ATOM 943 N N . SER A 1 118 ? 13.216 -6.722 -6.533 1.00 96.56 118 SER A N 1
ATOM 944 C CA . SER A 1 118 ? 13.045 -7.791 -5.541 1.00 96.56 118 SER A CA 1
ATOM 945 C C . SER A 1 118 ? 12.620 -7.251 -4.175 1.00 96.56 118 SER A C 1
ATOM 947 O O . SER A 1 118 ? 11.778 -7.866 -3.526 1.00 96.56 118 SER A O 1
ATOM 949 N N . THR A 1 119 ? 13.155 -6.101 -3.748 1.00 96.31 119 THR A N 1
ATOM 950 C CA . THR A 1 119 ? 12.728 -5.427 -2.512 1.00 96.31 119 THR A CA 1
ATOM 951 C C . THR A 1 119 ? 11.260 -5.013 -2.585 1.00 96.31 119 THR A C 1
ATOM 953 O O . THR A 1 119 ? 10.494 -5.349 -1.682 1.00 96.31 119 THR A O 1
ATOM 956 N N . GLU A 1 120 ? 10.847 -4.357 -3.671 1.00 96.69 120 GLU A N 1
ATOM 957 C CA . GLU A 1 120 ? 9.450 -3.935 -3.836 1.00 96.69 120 GLU A CA 1
ATOM 958 C C . GLU A 1 120 ? 8.510 -5.144 -3.968 1.00 96.69 120 GLU A C 1
ATOM 960 O O . GLU A 1 120 ? 7.474 -5.216 -3.310 1.00 96.69 120 GLU A O 1
ATOM 965 N N . LEU A 1 121 ? 8.898 -6.169 -4.730 1.00 97.44 121 LEU A N 1
ATOM 966 C CA . LEU A 1 121 ? 8.142 -7.419 -4.831 1.00 97.44 121 LEU A CA 1
ATOM 967 C C . LEU A 1 121 ? 7.974 -8.107 -3.464 1.00 97.44 121 LEU A C 1
ATOM 969 O O . LEU A 1 121 ? 6.892 -8.610 -3.152 1.00 97.44 121 LEU A O 1
ATOM 973 N N . ALA A 1 122 ? 9.023 -8.131 -2.637 1.00 96.62 122 ALA A N 1
ATOM 974 C CA . ALA A 1 122 ? 8.960 -8.696 -1.293 1.00 96.62 122 ALA A CA 1
ATOM 975 C C . ALA A 1 122 ? 7.987 -7.923 -0.390 1.00 96.62 122 ALA A C 1
ATOM 977 O O . ALA A 1 122 ? 7.260 -8.551 0.380 1.00 96.62 122 ALA A O 1
ATOM 978 N N . TYR A 1 123 ? 7.919 -6.594 -0.520 1.00 95.12 123 TYR A N 1
ATOM 979 C CA . TYR A 1 123 ? 6.942 -5.762 0.183 1.00 95.12 123 TYR A CA 1
ATOM 980 C C . TYR A 1 123 ? 5.498 -6.173 -0.149 1.00 95.12 123 TYR A C 1
ATOM 982 O O . TYR A 1 123 ? 4.728 -6.500 0.759 1.00 95.12 123 TYR A O 1
ATOM 990 N N . PHE A 1 124 ? 5.148 -6.257 -1.438 1.00 96.50 124 PHE A N 1
ATOM 991 C CA . PHE A 1 124 ? 3.798 -6.656 -1.861 1.00 96.50 124 PHE A CA 1
ATOM 992 C C . PHE A 1 124 ? 3.453 -8.092 -1.457 1.00 96.50 124 PHE A C 1
ATOM 994 O O . PHE A 1 124 ? 2.339 -8.354 -1.013 1.00 96.50 124 PHE A O 1
ATOM 1001 N N . ARG A 1 125 ? 4.409 -9.027 -1.533 1.00 96.31 125 ARG A N 1
ATOM 1002 C CA . ARG A 1 125 ? 4.198 -10.409 -1.065 1.00 96.31 125 ARG A CA 1
ATOM 1003 C C . ARG A 1 125 ? 3.947 -10.475 0.436 1.00 96.31 125 ARG A C 1
ATOM 1005 O O . ARG A 1 125 ? 3.017 -11.149 0.872 1.00 96.31 125 ARG A O 1
ATOM 1012 N N . ARG A 1 126 ? 4.753 -9.759 1.222 1.00 93.75 126 ARG A N 1
ATOM 1013 C CA . ARG A 1 126 ? 4.650 -9.730 2.684 1.00 93.75 126 ARG A CA 1
ATOM 1014 C C . ARG A 1 126 ? 3.295 -9.208 3.147 1.00 93.75 126 ARG A C 1
ATOM 1016 O O . ARG A 1 126 ? 2.710 -9.759 4.076 1.00 93.75 126 ARG A O 1
ATOM 1023 N N . TYR A 1 127 ? 2.801 -8.160 2.498 1.00 93.06 127 TYR A N 1
ATOM 1024 C CA . TYR A 1 127 ? 1.577 -7.478 2.902 1.00 93.06 127 TYR A CA 1
ATOM 1025 C C . TYR A 1 127 ? 0.346 -7.806 2.049 1.00 93.06 127 TYR A C 1
ATOM 1027 O O . TYR A 1 127 ? -0.707 -7.203 2.239 1.00 93.06 127 TYR A O 1
ATOM 1035 N N . ARG A 1 128 ? 0.442 -8.813 1.174 1.00 94.31 128 ARG A N 1
ATOM 1036 C CA . ARG A 1 128 ? -0.614 -9.280 0.259 1.00 94.31 128 ARG A CA 1
ATOM 1037 C C . ARG A 1 128 ? -2.004 -9.337 0.897 1.00 94.31 128 ARG A C 1
ATOM 1039 O O . ARG A 1 128 ? -2.970 -8.820 0.349 1.00 94.31 128 ARG A O 1
ATOM 1046 N N . HIS A 1 129 ? -2.108 -9.938 2.082 1.00 92.31 129 HIS A N 1
ATOM 1047 C CA . HIS A 1 129 ? -3.382 -10.132 2.781 1.00 92.31 129 HIS A CA 1
ATOM 1048 C C . HIS A 1 129 ? -4.008 -8.831 3.319 1.00 92.31 129 HIS A C 1
ATOM 1050 O O . HIS A 1 129 ? -5.220 -8.793 3.514 1.00 92.31 129 HIS A O 1
ATOM 1056 N N . ARG A 1 130 ? -3.208 -7.769 3.498 1.00 92.38 130 ARG A N 1
ATOM 1057 C CA . ARG A 1 130 ? -3.624 -6.439 3.982 1.00 92.38 130 ARG A CA 1
ATOM 1058 C C . ARG A 1 130 ? -3.882 -5.429 2.857 1.00 92.38 130 ARG A C 1
ATOM 1060 O O . ARG A 1 130 ? -4.155 -4.267 3.130 1.00 92.38 130 ARG A O 1
ATOM 1067 N N . MET A 1 131 ? -3.787 -5.850 1.594 1.00 94.44 131 MET A N 1
ATOM 1068 C CA . MET A 1 131 ? -3.983 -5.001 0.407 1.00 94.44 131 MET A CA 1
ATOM 1069 C C . MET A 1 131 ? -5.264 -5.356 -0.364 1.00 94.44 131 MET A C 1
ATOM 1071 O O . MET A 1 131 ? -5.339 -5.203 -1.581 1.00 94.44 131 MET A O 1
ATOM 1075 N N . ARG A 1 132 ? -6.294 -5.844 0.339 1.00 92.62 132 ARG A N 1
ATOM 1076 C CA . ARG A 1 132 ? -7.620 -6.154 -0.230 1.00 92.62 132 ARG A CA 1
ATOM 1077 C C . ARG A 1 132 ? -8.472 -4.886 -0.343 1.00 92.62 132 ARG A C 1
ATOM 1079 O O . ARG A 1 132 ? -9.505 -4.756 0.312 1.00 92.62 132 ARG A O 1
ATOM 1086 N N . TYR A 1 133 ? -7.992 -3.918 -1.121 1.00 94.19 133 TYR A N 1
ATOM 1087 C CA . TYR A 1 133 ? -8.551 -2.566 -1.150 1.00 94.19 133 TYR A CA 1
ATOM 1088 C C . TYR A 1 133 ? -9.966 -2.502 -1.728 1.00 94.19 133 TYR A C 1
ATOM 1090 O O . TYR A 1 133 ? -10.808 -1.823 -1.144 1.00 94.19 133 TYR A O 1
ATOM 1098 N N . ALA A 1 134 ? -10.255 -3.235 -2.807 1.00 92.69 134 ALA A N 1
ATOM 1099 C CA . ALA A 1 134 ? -11.591 -3.271 -3.402 1.00 92.69 134 ALA A CA 1
ATOM 1100 C C . ALA A 1 134 ? -12.639 -3.763 -2.389 1.00 92.69 134 ALA A C 1
ATOM 1102 O O . ALA A 1 134 ? -13.616 -3.064 -2.114 1.00 92.69 134 ALA A O 1
ATOM 1103 N N . LYS A 1 135 ? -12.364 -4.894 -1.726 1.00 91.56 135 LYS A N 1
ATOM 1104 C CA . LYS A 1 135 ? -13.192 -5.429 -0.640 1.00 91.56 135 LYS A CA 1
ATOM 1105 C C . LYS A 1 135 ? -13.359 -4.457 0.525 1.00 91.56 135 LYS A C 1
ATOM 1107 O O . LYS A 1 135 ? -14.478 -4.253 0.991 1.00 91.56 135 LYS A O 1
ATOM 1112 N N . ALA A 1 136 ? -12.267 -3.850 0.991 1.00 89.56 136 ALA A N 1
ATOM 1113 C CA . ALA A 1 136 ? -12.325 -2.864 2.066 1.00 89.56 136 ALA A CA 1
ATOM 1114 C C . ALA A 1 136 ? -13.249 -1.696 1.683 1.00 89.56 136 ALA A C 1
ATOM 1116 O O . ALA A 1 136 ? -14.161 -1.359 2.434 1.00 89.56 136 ALA A O 1
ATOM 1117 N N . ARG A 1 137 ? -13.100 -1.147 0.474 1.00 89.06 137 ARG A N 1
ATOM 1118 C CA . ARG A 1 137 ? -13.951 -0.062 -0.031 1.00 89.06 137 ARG A CA 1
ATOM 1119 C C . ARG A 1 137 ? -15.411 -0.471 -0.206 1.00 89.06 137 ARG A C 1
ATOM 1121 O O . ARG A 1 137 ? -16.279 0.329 0.122 1.00 89.06 137 ARG A O 1
ATOM 1128 N N . ALA A 1 138 ? -15.694 -1.693 -0.659 1.00 88.69 138 ALA A N 1
ATOM 1129 C CA . ALA A 1 138 ? -17.061 -2.217 -0.749 1.00 88.69 138 ALA A CA 1
ATOM 1130 C C . ALA A 1 138 ? -17.739 -2.305 0.632 1.00 88.69 138 ALA A C 1
ATOM 1132 O O . ALA A 1 138 ? -18.942 -2.106 0.760 1.00 88.69 138 ALA A O 1
ATOM 1133 N N . GLN A 1 139 ? -16.952 -2.525 1.687 1.00 87.81 139 GLN A N 1
ATOM 1134 C CA . GLN A 1 139 ? -17.390 -2.479 3.088 1.00 87.81 139 GLN A CA 1
ATOM 1135 C C . GLN A 1 139 ? -17.330 -1.059 3.679 1.00 87.81 139 GLN A C 1
ATOM 1137 O O . GLN A 1 139 ? -17.381 -0.865 4.893 1.00 87.81 139 GLN A O 1
ATOM 1142 N N . ASN A 1 140 ? -17.176 -0.054 2.817 1.00 83.31 140 ASN A N 1
ATOM 1143 C CA . ASN A 1 140 ? -16.872 1.336 3.118 1.00 83.31 140 ASN A CA 1
ATOM 1144 C C . ASN A 1 140 ? -15.554 1.568 3.861 1.00 83.31 140 ASN A C 1
ATOM 1146 O O . ASN A 1 140 ? -15.243 2.728 4.091 1.00 83.31 140 ASN A O 1
ATOM 1150 N N . VAL A 1 141 ? -14.805 0.561 4.311 1.00 84.44 141 VAL A N 1
ATOM 1151 C CA . VAL A 1 141 ? -13.631 0.657 5.204 1.00 84.44 141 VAL A CA 1
ATOM 1152 C C . VAL A 1 141 ? -12.565 1.606 4.629 1.00 84.44 141 VAL A C 1
ATOM 1154 O O . VAL A 1 141 ? -12.303 1.565 3.424 1.00 84.44 141 VAL A O 1
ATOM 1157 N N . PRO A 1 142 ? -11.949 2.491 5.444 1.00 83.12 142 PRO A N 1
ATOM 1158 C CA . PRO A 1 142 ? -10.934 3.403 4.930 1.00 83.12 142 PRO A CA 1
ATOM 1159 C C . PRO A 1 142 ? -9.687 2.619 4.511 1.00 83.12 142 PRO A C 1
ATOM 1161 O O . PRO A 1 142 ? -9.238 1.719 5.216 1.00 83.12 142 PRO A O 1
ATOM 1164 N N . VAL A 1 143 ? -9.121 2.985 3.362 1.00 85.81 143 VAL A N 1
ATOM 1165 C CA . VAL A 1 143 ? -7.951 2.308 2.772 1.00 85.81 143 VAL A CA 1
ATOM 1166 C C . VAL A 1 143 ? -6.678 3.148 2.788 1.00 85.81 143 VAL A C 1
ATOM 1168 O O . VAL A 1 143 ? -5.621 2.675 2.391 1.00 85.81 143 VAL A O 1
ATOM 1171 N N . GLY A 1 144 ? -6.759 4.397 3.235 1.00 81.56 144 GLY A N 1
ATOM 1172 C CA . GLY A 1 144 ? -5.607 5.283 3.322 1.00 81.56 144 GLY A CA 1
ATOM 1173 C C . GLY A 1 144 ? -5.781 6.306 4.430 1.00 81.56 144 GLY A C 1
ATOM 1174 O O . GLY A 1 144 ? -6.906 6.629 4.829 1.00 81.56 144 GLY A O 1
ATOM 1175 N N . SER A 1 145 ? -4.650 6.819 4.898 1.00 69.69 145 SER A N 1
ATOM 1176 C CA . SER A 1 145 ? -4.550 7.731 6.025 1.00 69.69 145 SER A CA 1
ATOM 1177 C C . SER A 1 145 ? -5.292 9.023 5.759 1.00 69.69 145 SER A C 1
ATOM 1179 O O . SER A 1 145 ? -5.810 9.601 6.698 1.00 69.69 145 SER A O 1
ATOM 1181 N N . GLY A 1 146 ? -5.417 9.445 4.497 1.00 64.31 146 GLY A N 1
ATOM 1182 C CA . GLY A 1 146 ? -5.955 10.748 4.107 1.00 64.31 146 GLY A CA 1
ATOM 1183 C C . GLY A 1 146 ? -7.315 11.108 4.712 1.00 64.31 146 GLY A C 1
ATOM 1184 O O . GLY A 1 146 ? -7.504 12.256 5.091 1.00 64.31 146 GLY A O 1
ATOM 1185 N N . VAL A 1 147 ? -8.245 10.158 4.868 1.00 60.31 147 VAL A N 1
ATOM 1186 C CA . VAL A 1 147 ? -9.549 10.439 5.509 1.00 60.31 147 VAL A CA 1
ATOM 1187 C C . VAL A 1 147 ? -9.377 10.699 7.004 1.00 60.31 147 VAL A C 1
ATOM 1189 O O . VAL A 1 147 ? -9.993 11.613 7.546 1.00 60.31 147 VAL A O 1
ATOM 1192 N N . VAL A 1 148 ? -8.508 9.934 7.666 1.00 57.69 148 VAL A N 1
ATOM 1193 C CA . VAL A 1 148 ? -8.219 10.119 9.090 1.00 57.69 148 VAL A CA 1
ATOM 1194 C C . VAL A 1 148 ? -7.311 11.317 9.315 1.00 57.69 148 VAL A C 1
ATOM 1196 O O . VAL A 1 148 ? -7.536 12.058 10.249 1.00 57.69 148 VAL A O 1
ATOM 1199 N N . GLU A 1 149 ? -6.342 11.587 8.450 1.00 57.44 149 GLU A N 1
ATOM 1200 C CA . GLU A 1 149 ? -5.529 12.796 8.493 1.00 57.44 149 GLU A CA 1
ATOM 1201 C C . GLU A 1 149 ? -6.359 14.041 8.227 1.00 57.44 149 GLU A C 1
ATOM 1203 O O . GLU A 1 149 ? -6.128 15.046 8.882 1.00 57.44 149 GLU A O 1
ATOM 1208 N N . ALA A 1 150 ? -7.318 14.002 7.300 1.00 52.09 150 ALA A N 1
ATOM 1209 C CA . ALA A 1 150 ? -8.250 15.100 7.082 1.00 52.09 150 ALA A CA 1
ATOM 1210 C C . ALA A 1 150 ? -9.151 15.284 8.306 1.00 52.09 150 ALA A C 1
ATOM 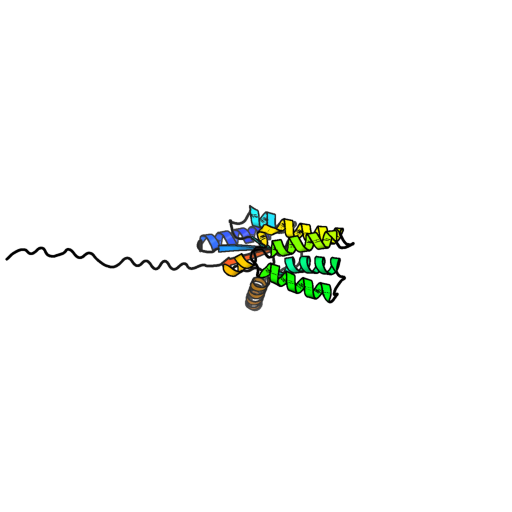1212 O O . ALA A 1 150 ? -9.259 16.398 8.798 1.00 52.09 150 ALA A O 1
ATOM 1213 N N . ALA A 1 151 ? -9.708 14.205 8.867 1.00 50.16 151 ALA A N 1
ATOM 1214 C CA . ALA A 1 151 ? -10.499 14.269 10.094 1.00 50.16 151 ALA A CA 1
ATOM 1215 C C . ALA A 1 151 ? -9.671 14.761 11.290 1.00 50.16 151 ALA A C 1
ATOM 1217 O O . ALA A 1 151 ? -10.117 15.631 12.021 1.00 50.16 151 ALA A O 1
ATOM 1218 N N . CYS A 1 152 ? -8.441 14.281 11.465 1.00 50.22 152 CYS A N 1
ATOM 1219 C CA . CYS A 1 152 ? -7.510 14.735 12.488 1.00 50.22 152 CYS A CA 1
ATOM 1220 C C . CYS A 1 152 ? -7.044 16.162 12.226 1.00 50.22 152 CYS A C 1
ATOM 1222 O O . CYS A 1 152 ? -6.857 16.878 13.189 1.00 50.22 152 CYS A O 1
ATOM 1224 N N . LYS A 1 153 ? -6.880 16.615 10.979 1.00 46.88 153 LYS A N 1
ATOM 1225 C CA . LYS A 1 153 ? -6.590 18.019 10.649 1.00 46.88 153 LYS A CA 1
ATOM 1226 C C . LYS A 1 153 ? -7.796 18.901 10.918 1.00 46.88 153 LYS A C 1
ATOM 1228 O O . LYS A 1 153 ? -7.595 19.994 11.421 1.00 46.88 153 LYS A O 1
ATOM 1233 N N . THR A 1 154 ? -9.018 18.448 10.662 1.00 43.53 154 THR A N 1
ATOM 1234 C CA . THR A 1 154 ? -10.240 19.190 10.993 1.00 43.53 154 THR A CA 1
ATOM 1235 C C . THR A 1 154 ? -10.430 19.241 12.504 1.00 43.53 154 THR A C 1
ATOM 1237 O O . THR A 1 154 ? -10.490 20.329 13.056 1.00 43.53 154 THR A O 1
ATOM 1240 N N . LEU A 1 155 ? -10.365 18.103 13.199 1.00 39.25 155 LEU A N 1
ATOM 1241 C CA . LEU A 1 155 ? -10.450 18.008 14.659 1.00 39.25 155 LEU A CA 1
ATOM 1242 C C . LEU A 1 155 ? -9.277 18.695 15.363 1.00 39.25 155 LEU A C 1
ATOM 1244 O O . LEU A 1 155 ? -9.468 19.265 16.429 1.00 39.25 155 LEU A O 1
ATOM 1248 N N . ALA A 1 156 ? -8.066 18.666 14.800 1.00 37.94 156 ALA A N 1
ATOM 1249 C CA . ALA A 1 156 ? -6.924 19.423 15.307 1.00 37.94 156 ALA A CA 1
ATOM 1250 C C . ALA A 1 156 ? -7.062 20.903 14.976 1.00 37.94 156 ALA A C 1
ATOM 1252 O O . ALA A 1 156 ? -6.667 21.706 15.795 1.00 37.94 156 ALA A O 1
ATOM 1253 N N . THR A 1 157 ? -7.636 21.304 13.842 1.00 38.19 157 THR A N 1
ATOM 1254 C CA . THR A 1 157 ? -7.959 22.716 13.563 1.00 38.19 157 THR A CA 1
ATOM 1255 C C . THR A 1 157 ? -9.042 23.228 14.519 1.00 38.19 157 THR A C 1
ATOM 1257 O O . THR A 1 157 ? -8.921 24.331 15.049 1.00 38.19 157 THR A O 1
ATOM 1260 N N . GLU A 1 158 ? -10.048 22.407 14.823 1.00 37.28 158 GLU A N 1
ATOM 1261 C CA . GLU A 1 158 ? -11.099 22.683 15.809 1.00 37.28 158 GLU A CA 1
ATOM 1262 C C . GLU A 1 158 ? -10.546 22.706 17.245 1.00 37.28 158 GLU A C 1
ATOM 1264 O O . GLU A 1 158 ? -10.846 23.628 18.004 1.00 37.28 158 GLU A O 1
ATOM 1269 N N . ARG A 1 159 ? -9.662 21.765 17.611 1.00 38.00 159 ARG A N 1
ATOM 1270 C CA . ARG A 1 159 ? -8.970 21.731 18.915 1.00 38.00 159 ARG A CA 1
ATOM 1271 C C . ARG A 1 159 ? -7.809 22.719 19.028 1.00 38.00 159 ARG A C 1
ATOM 1273 O O . ARG A 1 159 ? -7.499 23.136 20.129 1.00 38.00 159 ARG A O 1
ATOM 1280 N N . MET A 1 160 ? -7.171 23.172 17.953 1.00 33.19 160 MET A N 1
ATOM 1281 C CA . MET A 1 160 ? -6.102 24.185 18.024 1.00 33.19 160 MET A CA 1
ATOM 1282 C C . MET A 1 160 ? -6.657 25.577 18.328 1.00 33.19 160 MET A C 1
ATOM 1284 O O . MET A 1 160 ? -5.927 26.410 18.858 1.00 33.19 160 MET A O 1
ATOM 1288 N N . LYS A 1 161 ? -7.959 25.811 18.113 1.00 39.75 161 LYS A N 1
ATOM 1289 C CA . LYS A 1 161 ? -8.664 26.967 18.690 1.00 39.75 161 LYS A CA 1
ATOM 1290 C C . LYS A 1 161 ? -8.983 26.796 20.191 1.00 39.75 161 LYS A C 1
ATOM 1292 O O . LYS A 1 161 ? -9.471 27.735 20.810 1.00 39.75 161 LYS A O 1
ATOM 1297 N N . ARG A 1 162 ? -8.667 25.640 20.797 1.00 34.19 162 ARG A N 1
ATOM 1298 C CA . ARG A 1 162 ? -8.748 25.338 22.242 1.00 34.19 162 ARG A CA 1
ATOM 1299 C C . ARG A 1 162 ? -7.588 24.426 22.706 1.00 34.19 162 ARG A C 1
ATOM 1301 O O . ARG A 1 162 ? -7.771 23.237 22.919 1.00 34.19 162 ARG A O 1
ATOM 1308 N N . SER A 1 163 ? -6.398 25.021 22.839 1.00 27.83 163 SER A N 1
ATOM 1309 C CA . SER A 1 163 ? -5.190 24.568 23.569 1.00 27.83 163 SER A CA 1
ATOM 1310 C C . SER A 1 163 ? -4.791 23.071 23.585 1.00 27.83 163 SER A C 1
ATOM 1312 O O . SER A 1 163 ? -5.431 22.244 24.225 1.00 27.83 163 SER A O 1
ATOM 1314 N N . GLY A 1 164 ? -3.566 22.793 23.107 1.00 37.31 164 GLY A N 1
ATOM 1315 C CA . GLY A 1 164 ? -2.602 21.976 23.867 1.00 37.31 164 GLY A CA 1
ATOM 1316 C C . GLY A 1 164 ? -2.395 20.503 23.490 1.00 37.31 164 GLY A C 1
ATOM 1317 O O . GLY A 1 164 ? -2.623 19.645 24.328 1.00 37.31 164 GLY A O 1
ATOM 1318 N N . MET A 1 165 ? -1.844 20.186 22.308 1.00 30.66 165 MET A N 1
ATOM 1319 C CA . MET A 1 165 ? -1.134 18.908 22.076 1.00 30.66 165 MET A CA 1
ATOM 1320 C C . MET A 1 165 ? -0.213 19.000 20.845 1.00 30.66 165 MET A C 1
ATOM 1322 O O . MET A 1 165 ? -0.634 19.421 19.772 1.00 30.66 165 MET A O 1
ATOM 1326 N N . ARG A 1 166 ? 1.069 18.641 21.005 1.00 30.08 166 ARG A N 1
ATOM 1327 C CA . ARG A 1 166 ? 2.138 18.816 20.002 1.00 30.08 166 ARG A CA 1
ATOM 1328 C C . ARG A 1 166 ? 2.670 17.442 19.587 1.00 30.08 166 ARG A C 1
ATOM 1330 O O . ARG A 1 166 ? 3.407 16.822 20.350 1.00 30.08 166 ARG A O 1
ATOM 1337 N N . TRP A 1 167 ? 2.316 16.970 18.395 1.00 35.84 167 TRP A N 1
ATOM 1338 C CA . TRP A 1 167 ? 2.811 15.695 17.862 1.00 35.84 167 TRP A CA 1
ATOM 1339 C C . TRP A 1 167 ? 4.179 15.905 17.200 1.00 35.84 167 TRP A C 1
ATOM 1341 O O . TRP A 1 167 ? 4.326 16.745 16.314 1.00 35.84 167 TRP A O 1
ATOM 1351 N N . ARG A 1 168 ? 5.212 15.186 17.663 1.00 34.66 168 ARG A N 1
ATOM 1352 C CA . ARG A 1 168 ? 6.553 15.202 17.055 1.00 34.66 168 ARG A CA 1
ATOM 1353 C C . ARG A 1 168 ? 6.668 14.071 16.035 1.00 34.66 168 ARG A C 1
ATOM 1355 O O . ARG A 1 168 ? 6.430 12.912 16.359 1.00 34.66 168 ARG A O 1
ATOM 1362 N N . HIS A 1 169 ? 7.056 14.435 14.817 1.00 43.66 169 HIS A N 1
ATOM 1363 C CA . HIS A 1 169 ? 7.325 13.527 13.708 1.00 43.66 169 HIS A CA 1
ATOM 1364 C C . HIS A 1 169 ? 8.582 12.692 13.971 1.00 43.66 169 HIS A C 1
ATOM 1366 O O . HIS A 1 169 ? 9.659 13.258 14.151 1.00 43.66 169 HIS A O 1
ATOM 1372 N N . THR A 1 170 ? 8.446 11.362 13.978 1.00 31.25 170 THR A N 1
ATOM 1373 C CA . THR A 1 170 ? 9.377 10.392 13.359 1.00 31.25 170 THR A CA 1
ATOM 1374 C C . THR A 1 170 ? 8.869 8.951 13.543 1.00 31.25 170 THR A C 1
ATOM 1376 O O . THR A 1 170 ? 8.566 8.509 14.652 1.00 31.25 170 THR A O 1
ATOM 1379 N N . GLY A 1 171 ? 8.800 8.214 12.427 1.00 45.97 171 GLY A N 1
ATOM 1380 C CA . GLY A 1 171 ? 8.582 6.763 12.346 1.00 45.97 171 GLY A CA 1
ATOM 1381 C C . GLY A 1 171 ? 7.119 6.310 12.351 1.00 45.97 171 GLY A C 1
ATOM 1382 O O . GLY A 1 171 ? 6.324 6.858 13.104 1.00 45.97 171 GLY A O 1
ATOM 1383 N N . GLY A 1 172 ? 6.801 5.288 11.545 1.00 46.75 172 GLY A N 1
ATOM 1384 C CA . GLY A 1 172 ? 5.601 4.439 11.598 1.00 46.75 172 GLY A CA 1
ATOM 1385 C C . GLY A 1 172 ? 4.285 5.157 11.903 1.00 46.75 172 GLY A C 1
ATOM 1386 O O . GLY A 1 172 ? 3.943 5.298 13.081 1.00 46.75 172 GLY A O 1
ATOM 1387 N N . GLN A 1 173 ? 3.538 5.572 10.880 1.00 54.44 173 GLN A N 1
ATOM 1388 C CA . GLN A 1 173 ? 2.206 6.147 11.072 1.00 54.44 173 GLN A CA 1
ATOM 1389 C C . GLN A 1 173 ? 1.190 5.009 11.217 1.00 54.44 173 GLN A C 1
ATOM 1391 O O . GLN A 1 173 ? 0.829 4.338 10.251 1.00 54.44 173 GLN A O 1
ATOM 1396 N N . ALA A 1 174 ? 0.768 4.767 12.457 1.00 57.91 174 ALA A N 1
ATOM 1397 C CA . ALA A 1 174 ? -0.342 3.883 12.782 1.00 57.91 174 ALA A CA 1
ATOM 1398 C C . ALA A 1 174 ? -1.610 4.727 12.943 1.00 57.91 174 ALA A C 1
ATOM 1400 O O . ALA A 1 174 ? -1.613 5.731 13.654 1.00 57.91 174 ALA A O 1
ATOM 1401 N N . ILE A 1 175 ? -2.677 4.321 12.269 1.00 63.59 175 ILE A N 1
ATOM 1402 C CA . ILE A 1 175 ? -3.975 4.981 12.255 1.00 63.59 175 ILE A CA 1
ATOM 1403 C C . ILE A 1 175 ? -5.043 3.951 12.594 1.00 63.59 175 ILE A C 1
ATOM 1405 O O . ILE A 1 175 ? -5.095 2.859 12.035 1.00 63.59 175 ILE A O 1
ATOM 1409 N N . LEU A 1 176 ? -5.942 4.319 13.497 1.00 64.06 176 LEU A N 1
ATOM 1410 C CA . LEU A 1 176 ? -7.086 3.497 13.857 1.00 64.06 176 LEU A CA 1
ATOM 1411 C C . LEU A 1 176 ? -8.362 4.212 13.442 1.00 64.06 176 LEU A C 1
ATOM 1413 O O . LEU A 1 176 ? -8.485 5.424 13.605 1.00 64.06 176 LEU A O 1
ATOM 1417 N N . THR A 1 177 ? -9.310 3.472 12.874 1.00 62.22 177 THR A N 1
ATOM 1418 C CA . THR A 1 177 ? -10.636 4.008 12.552 1.00 62.22 177 THR A CA 1
ATOM 1419 C C . THR A 1 177 ? -11.716 3.149 13.184 1.00 62.22 177 THR A C 1
ATOM 1421 O O . THR A 1 177 ? -11.737 1.936 12.993 1.00 62.22 177 THR A O 1
ATOM 1424 N N . LEU A 1 178 ? -12.632 3.800 13.899 1.00 59.72 178 LEU A N 1
ATOM 1425 C CA . LEU A 1 178 ? -13.821 3.189 14.482 1.00 59.72 178 LEU A CA 1
ATOM 1426 C C . LEU A 1 178 ? -15.032 3.495 13.594 1.00 59.72 178 LEU A C 1
ATOM 1428 O O . LEU A 1 178 ? -15.253 4.640 13.197 1.00 59.72 178 LEU A O 1
ATOM 1432 N N . ARG A 1 179 ? -15.799 2.461 13.247 1.00 56.12 179 ARG A N 1
ATOM 1433 C CA . ARG A 1 179 ? -16.979 2.543 12.371 1.00 56.12 179 ARG A CA 1
ATOM 1434 C C . ARG A 1 179 ? -18.195 1.969 13.092 1.00 56.12 179 ARG A C 1
ATOM 1436 O O . ARG A 1 179 ? -18.165 0.799 13.458 1.00 56.12 179 ARG A O 1
ATOM 1443 N N . ALA A 1 180 ? -19.268 2.745 13.245 1.00 48.69 180 ALA A N 1
ATOM 1444 C CA . ALA A 1 180 ? -20.565 2.227 13.686 1.00 48.69 180 ALA A CA 1
ATOM 1445 C C . ALA A 1 180 ? -21.349 1.721 12.470 1.00 48.69 180 ALA A C 1
ATOM 1447 O O . ALA A 1 180 ? -21.584 2.485 11.535 1.00 48.69 180 ALA A O 1
ATOM 1448 N N . SER A 1 181 ? -21.745 0.448 12.476 1.00 42.38 181 SER A N 1
ATOM 1449 C CA . SER A 1 181 ? -22.627 -0.120 11.450 1.00 42.38 181 SER A CA 1
ATOM 1450 C C . SER A 1 181 ? -23.966 -0.444 12.101 1.00 42.38 181 SER A C 1
ATOM 1452 O O . SER A 1 181 ? -24.136 -1.514 12.680 1.00 42.38 181 SER A O 1
ATOM 1454 N N . THR A 1 182 ? -24.924 0.476 12.041 1.00 35.69 182 THR A N 1
ATOM 1455 C CA . THR A 1 182 ? -26.286 0.226 12.517 1.00 35.69 182 THR A CA 1
ATOM 1456 C C . THR A 1 182 ? -26.990 -0.744 11.566 1.00 35.69 182 THR A C 1
ATOM 1458 O O . THR A 1 182 ? -27.570 -0.344 10.560 1.00 35.69 182 THR A O 1
ATOM 1461 N N . LYS A 1 183 ? -26.979 -2.045 11.876 1.00 33.50 183 LYS A N 1
ATOM 1462 C CA . LYS A 1 183 ? -28.037 -2.936 11.383 1.00 33.50 183 LYS A CA 1
ATOM 1463 C C . LYS A 1 183 ? -29.272 -2.667 12.232 1.00 33.50 183 LYS A C 1
ATOM 1465 O O . LYS A 1 183 ? -29.384 -3.175 13.343 1.00 33.50 183 LYS A O 1
ATOM 1470 N N . ALA A 1 184 ? -30.178 -1.839 11.725 1.00 34.84 184 ALA A N 1
ATOM 1471 C CA . ALA A 1 184 ? -31.520 -1.759 12.276 1.00 34.84 184 ALA A CA 1
ATOM 1472 C C . ALA A 1 184 ? -32.183 -3.136 12.102 1.00 34.84 184 ALA A C 1
ATOM 1474 O O . ALA A 1 184 ? -32.542 -3.526 10.992 1.00 34.84 184 ALA A O 1
ATOM 1475 N N . HIS A 1 185 ? -32.310 -3.892 13.193 1.00 35.31 185 HIS A N 1
ATOM 1476 C CA . HIS A 1 185 ? -33.277 -4.978 13.266 1.00 35.31 185 HIS A CA 1
ATOM 1477 C C . HIS A 1 185 ? -34.666 -4.338 13.287 1.00 35.31 185 HIS A C 1
ATOM 1479 O O . HIS A 1 185 ? -35.146 -3.908 14.332 1.00 35.31 185 HIS A O 1
ATOM 1485 N N . ALA A 1 186 ? -35.309 -4.259 12.124 1.00 35.66 186 ALA A N 1
ATOM 1486 C CA . ALA A 1 186 ? -36.755 -4.132 12.082 1.00 35.66 186 ALA A CA 1
ATOM 1487 C C . ALA A 1 186 ? -37.341 -5.499 12.454 1.00 35.66 186 ALA A C 1
ATOM 1489 O O . ALA A 1 186 ? -37.549 -6.365 11.607 1.00 35.66 186 ALA A O 1
ATOM 1490 N N . SER A 1 187 ? -37.548 -5.705 13.752 1.00 37.94 187 SER A N 1
ATOM 1491 C CA . SER A 1 187 ? -38.503 -6.690 14.243 1.00 37.94 187 SER A CA 1
ATOM 1492 C C . SER A 1 187 ? -39.888 -6.276 13.750 1.00 37.94 187 SER A C 1
ATOM 1494 O O . SER A 1 187 ? -40.405 -5.242 14.164 1.00 37.94 187 SER A O 1
ATOM 1496 N N . SER A 1 188 ? -40.496 -7.078 12.880 1.00 33.25 188 SER A N 1
ATOM 1497 C CA . SER A 1 188 ? -41.949 -7.105 12.728 1.00 33.25 188 SER A CA 1
ATOM 1498 C C . SER A 1 188 ? -42.425 -8.472 13.200 1.00 33.25 188 SER A C 1
ATOM 1500 O O . SER A 1 188 ? -42.390 -9.460 12.473 1.00 33.25 188 SER A O 1
ATOM 1502 N N . VAL A 1 189 ? -42.798 -8.519 14.475 1.00 43.91 189 VAL A N 1
ATOM 1503 C CA . VAL A 1 189 ? -43.767 -9.476 15.001 1.00 43.91 189 VAL A CA 1
ATOM 1504 C C . VAL A 1 189 ? -44.995 -8.638 15.328 1.00 43.91 189 VAL A C 1
ATOM 1506 O O . VAL A 1 189 ? -44.973 -7.903 16.309 1.00 43.91 189 VAL A O 1
ATOM 1509 N N . ALA A 1 190 ? -46.029 -8.706 14.490 1.00 39.25 190 ALA A N 1
ATOM 1510 C CA . ALA A 1 190 ? -47.413 -8.387 14.847 1.00 39.25 190 ALA A CA 1
ATOM 1511 C C . ALA A 1 190 ? -48.358 -8.825 13.713 1.00 39.25 190 ALA A C 1
ATOM 1513 O O . ALA A 1 190 ? -48.200 -8.395 12.575 1.00 39.25 190 ALA A O 1
ATOM 1514 N N . GLY A 1 191 ? -49.339 -9.668 14.041 1.00 35.88 191 GLY A N 1
ATOM 1515 C CA . GLY A 1 191 ? -50.386 -10.160 13.135 1.00 35.88 191 GLY A CA 1
ATOM 1516 C C . GLY A 1 191 ? -50.760 -11.606 13.468 1.00 35.88 191 GLY A C 1
ATOM 1517 O O . GLY A 1 191 ? -50.442 -12.518 12.720 1.00 35.88 191 GLY A O 1
ATOM 1518 N N . SER A 1 192 ? -51.094 -11.890 14.727 1.00 41.44 192 SER A N 1
ATOM 1519 C CA . SER A 1 192 ? -52.476 -11.978 15.231 1.00 41.44 192 SER A CA 1
ATOM 1520 C C . SER A 1 192 ? -53.223 -13.226 14.748 1.00 41.44 192 SER A C 1
ATOM 1522 O O . SER A 1 192 ? -53.650 -13.328 13.600 1.00 41.44 192 SER A O 1
ATOM 1524 N N . CYS A 1 193 ? -53.413 -14.143 15.695 1.00 38.69 193 CYS A N 1
ATOM 1525 C CA . CYS A 1 193 ? -54.349 -15.254 15.664 1.00 38.69 193 CYS A CA 1
ATOM 1526 C C . CYS A 1 193 ? -55.737 -14.841 15.151 1.00 38.69 193 CYS A C 1
ATOM 1528 O O . CYS A 1 193 ? -56.291 -13.842 15.601 1.00 38.69 193 CYS A O 1
ATOM 1530 N N . CYS A 1 194 ? -56.338 -15.681 14.312 1.00 41.41 194 CYS A N 1
ATOM 1531 C CA . CYS A 1 194 ? -57.786 -15.765 14.141 1.00 41.41 194 CYS A CA 1
ATOM 1532 C C . CYS A 1 194 ? -58.191 -17.232 14.359 1.00 41.41 194 CYS A C 1
ATOM 1534 O O . CYS A 1 194 ? -57.704 -18.087 13.618 1.00 41.41 194 CYS A O 1
ATOM 1536 N N . PRO A 1 195 ? -59.041 -17.568 15.346 1.00 50.22 195 PRO A N 1
ATOM 1537 C CA . PRO A 1 195 ? -59.745 -18.840 15.356 1.00 50.22 195 PRO A CA 1
ATOM 1538 C C . PRO A 1 195 ? -60.995 -18.729 14.470 1.00 50.22 195 PRO A C 1
ATOM 1540 O O . PRO A 1 195 ? -61.732 -17.745 14.535 1.00 50.22 195 PRO A O 1
ATOM 1543 N N . GLY A 1 196 ? -61.202 -19.722 13.605 1.00 42.72 196 GLY A N 1
ATOM 1544 C CA . GLY A 1 196 ? -62.357 -19.788 12.711 1.00 42.72 196 GLY A CA 1
ATOM 1545 C C . GLY A 1 196 ? -63.659 -20.119 13.451 1.00 42.72 196 GLY A C 1
ATOM 1546 O O . GLY A 1 196 ? -63.617 -20.801 14.478 1.00 42.72 196 GLY A O 1
ATOM 1547 N N . PRO A 1 197 ? -64.824 -19.690 12.939 1.00 56.53 197 PRO A N 1
ATOM 1548 C CA . PRO A 1 197 ? -66.100 -20.178 13.426 1.00 56.53 197 PRO A CA 1
ATOM 1549 C C . PRO A 1 197 ? -66.501 -21.460 12.686 1.00 56.53 197 PRO A C 1
ATOM 1551 O O . PRO A 1 197 ? -66.670 -21.491 11.469 1.00 56.53 197 PRO A O 1
ATOM 1554 N N . THR A 1 198 ? -66.675 -22.521 13.465 1.00 50.56 198 THR A N 1
ATOM 1555 C CA . THR A 1 198 ? -67.504 -23.687 13.154 1.00 50.56 198 THR A CA 1
ATOM 1556 C C . THR A 1 198 ? -68.957 -23.273 12.928 1.00 50.56 198 THR A C 1
ATOM 1558 O O . THR A 1 198 ? -69.589 -22.741 13.840 1.00 50.56 198 THR A O 1
ATOM 1561 N N . SER A 1 199 ? -69.515 -23.617 11.770 1.00 46.81 199 SER A N 1
ATOM 1562 C CA . SER A 1 199 ? -70.951 -23.846 11.606 1.00 46.81 199 SER A CA 1
ATOM 1563 C C . SER A 1 199 ? -71.214 -24.872 10.497 1.00 46.81 199 SER A C 1
ATOM 1565 O O . SER A 1 199 ? -70.731 -24.769 9.374 1.00 46.81 199 SER A O 1
ATOM 1567 N N . ALA A 1 200 ? -71.987 -25.887 10.862 1.00 49.91 200 ALA A N 1
ATOM 1568 C CA . ALA A 1 200 ? -72.717 -26.830 10.020 1.00 49.91 200 ALA A CA 1
ATOM 1569 C C . ALA A 1 200 ? -74.104 -26.993 10.682 1.00 49.91 200 ALA A C 1
ATOM 1571 O O . ALA A 1 200 ? -74.211 -26.679 11.873 1.00 49.91 200 ALA A O 1
ATOM 1572 N N . PRO A 1 201 ? -75.133 -27.583 10.051 1.00 60.44 201 PRO A N 1
ATOM 1573 C CA . PRO A 1 201 ? -75.446 -27.710 8.627 1.00 60.44 201 PRO A CA 1
ATOM 1574 C C . PRO A 1 201 ? -76.875 -27.202 8.289 1.00 60.44 201 PRO A C 1
ATOM 1576 O O . PRO A 1 201 ? -77.690 -26.931 9.173 1.00 60.44 201 PRO A O 1
ATOM 1579 N N . SER A 1 202 ? -77.205 -27.158 6.997 1.00 44.97 202 SER A N 1
ATOM 1580 C CA . SER A 1 202 ? -78.472 -27.626 6.398 1.00 44.97 202 SER A CA 1
ATOM 1581 C C . SER A 1 202 ? -78.214 -27.939 4.930 1.00 44.97 202 SER A C 1
ATOM 1583 O O . SER A 1 202 ? -77.443 -27.167 4.316 1.00 44.97 202 SER A O 1
#

Radius of gyration: 24.67 Å; chains: 1; bounding box: 97×55×46 Å

Secondary structure (DSSP, 8-state):
-PPPGGGHHHHHHHHHHHHHHHHH-TTEEEEEEE-S-HHHHHHHHHTSPS--EEE-HHHHHHHHHHHHHHHH-TT-HHHHHHHHHHHHHHHH-TTHHHHHHHHHHHHHHHSS-HHHHHHHHHHHHHHGGG--HHHHHHTT---SHHHHHHHHHHHHHHHHTS----PPP-S--EEEEEEE--------------PPPP----

pLDDT: mean 73.74, std 22.65, range [25.81, 98.31]

Sequence (202 aa):
RMPEKHKATLKDTLSEEIAAVLGQRPDLTLVKLADGAKDNWSYLGTTLPQGPEIIDFYHACDHLKSAFDAAYGENSSRSKVQFEKYRHLLRDEEEGVEKVIRALCYLRDAHPRKKKLSTELAYFRRYRHRMRYAKARAQNVPVGSGVVEAACKTLATERMKRSGMRWRHTGGQAILTLRASTKAHASSVAGSCCPGPTSAPS